Protein AF-0000000087671931 (afdb_homodimer)

Nearest PDB structures (foldseek):
  3kop-assembly1_F  TM=8.712E-01  e=1.415E-11  Arthrobacter sp. FB24
  3kop-assembly1_D  TM=8.082E-01  e=4.495E-11  Arthrobacter sp. FB24
  3kop-assembly1_B  TM=8.099E-01  e=6.738E-11  Arthrobacter sp. FB24
  3kop-assembly1_E  TM=7.851E-01  e=7.564E-11  Arthrobacter sp. FB24
  7jtk-assembly1_W  TM=5.539E-01  e=4.545E-04  Chlamydomonas reinhardtii

Structure (mmCIF, N/CA/C/O backbone):
data_AF-0000000087671931-model_v1
#
loop_
_entity.id
_entity.type
_entity.pdbx_description
1 polymer 'DUF3830 domain-containing protein'
#
loop_
_atom_site.group_PDB
_atom_site.id
_atom_site.type_symbol
_atom_site.label_atom_id
_atom_site.label_alt_id
_atom_site.label_comp_id
_atom_site.label_asym_id
_atom_site.label_entity_id
_atom_site.label_seq_id
_atom_site.pdbx_PDB_ins_code
_atom_site.Cartn_x
_atom_site.Cartn_y
_atom_site.Cartn_z
_atom_site.occupancy
_atom_site.B_iso_or_equiv
_atom_site.auth_seq_id
_atom_site.auth_comp_id
_atom_site.auth_asym_id
_atom_site.auth_atom_id
_atom_site.pdbx_PDB_model_num
ATOM 1 N N . MET A 1 1 ? 7.406 -39.188 0.047 1 68.19 1 MET A N 1
ATOM 2 C CA . MET A 1 1 ? 6.902 -38.656 -1.211 1 68.19 1 MET A CA 1
ATOM 3 C C . MET A 1 1 ? 7.234 -37.156 -1.337 1 68.19 1 MET A C 1
ATOM 5 O O . MET A 1 1 ? 7.086 -36.406 -0.376 1 68.19 1 MET A O 1
ATOM 9 N N . THR A 1 2 ? 7.926 -36.719 -2.371 1 90.31 2 THR A N 1
ATOM 10 C CA . THR A 1 2 ? 8.406 -35.344 -2.518 1 90.31 2 THR A CA 1
ATOM 11 C C . THR A 1 2 ? 7.238 -34.375 -2.746 1 90.31 2 THR A C 1
ATOM 13 O O . THR A 1 2 ? 6.211 -34.781 -3.309 1 90.31 2 THR A O 1
ATOM 16 N N . GLN A 1 3 ? 7.148 -33.344 -2.023 1 94.81 3 GLN A N 1
ATOM 17 C CA . GLN A 1 3 ? 6.109 -32.312 -2.145 1 94.81 3 GLN A CA 1
ATOM 18 C C . GLN A 1 3 ? 6.547 -31.203 -3.084 1 94.81 3 GLN A C 1
ATOM 20 O O . GLN A 1 3 ? 7.676 -30.719 -3 1 94.81 3 GLN A O 1
ATOM 25 N N . ARG A 1 4 ? 5.664 -30.891 -4.039 1 97.19 4 ARG A N 1
ATOM 26 C CA . ARG A 1 4 ? 5.938 -29.781 -4.941 1 97.19 4 ARG A CA 1
ATOM 27 C C . ARG A 1 4 ? 6.008 -28.469 -4.172 1 97.19 4 ARG A C 1
ATOM 29 O O . ARG A 1 4 ? 5.223 -28.234 -3.252 1 97.19 4 ARG A O 1
ATOM 36 N N . ALA A 1 5 ? 6.992 -27.641 -4.582 1 98.44 5 ALA A N 1
ATOM 37 C CA . ALA A 1 5 ? 7.203 -26.359 -3.906 1 98.44 5 ALA A CA 1
ATOM 38 C C . ALA A 1 5 ? 7.738 -25.312 -4.875 1 98.44 5 ALA A C 1
ATOM 40 O O . ALA A 1 5 ? 8 -25.609 -6.043 1 98.44 5 ALA A O 1
ATOM 41 N N . ILE A 1 6 ? 7.742 -24.078 -4.402 1 98.81 6 ILE A N 1
ATOM 42 C CA . ILE A 1 6 ? 8.281 -22.953 -5.148 1 98.81 6 ILE A CA 1
ATOM 43 C C . ILE A 1 6 ? 9.398 -22.281 -4.344 1 98.81 6 ILE A C 1
ATOM 45 O O . ILE A 1 6 ? 9.25 -22.078 -3.137 1 98.81 6 ILE A O 1
ATOM 49 N N . HIS A 1 7 ? 10.477 -22.094 -5.012 1 98.88 7 HIS A N 1
ATOM 50 C CA . HIS A 1 7 ? 11.484 -21.203 -4.469 1 98.88 7 HIS A CA 1
ATOM 51 C C . HIS A 1 7 ? 11.25 -19.766 -4.934 1 98.88 7 HIS A C 1
ATOM 53 O O . HIS A 1 7 ? 11.125 -19.5 -6.133 1 98.88 7 HIS A O 1
ATOM 59 N N . ILE A 1 8 ? 11.109 -18.859 -3.982 1 98.94 8 ILE A N 1
ATOM 60 C CA . ILE A 1 8 ? 10.844 -17.453 -4.246 1 98.94 8 ILE A CA 1
ATOM 61 C C . ILE A 1 8 ? 12.031 -16.609 -3.781 1 98.94 8 ILE A C 1
ATOM 63 O O . ILE A 1 8 ? 12.438 -16.688 -2.619 1 98.94 8 ILE A O 1
ATOM 67 N N . SER A 1 9 ? 12.555 -15.766 -4.742 1 98.94 9 SER A N 1
ATOM 68 C CA . SER A 1 9 ? 13.758 -15.039 -4.355 1 98.94 9 SER A CA 1
ATOM 69 C C . SER A 1 9 ? 13.797 -13.656 -4.984 1 98.94 9 SER A C 1
ATOM 71 O O . SER A 1 9 ? 13.219 -13.438 -6.051 1 98.94 9 SER A O 1
ATOM 73 N N . GLU A 1 10 ? 14.344 -12.75 -4.383 1 98.94 10 GLU A N 1
ATOM 74 C CA . GLU A 1 10 ? 14.688 -11.383 -4.766 1 98.94 10 GLU A CA 1
ATOM 75 C C . GLU A 1 10 ? 15.992 -10.938 -4.105 1 98.94 10 GLU A C 1
ATOM 77 O O . GLU A 1 10 ? 16.031 -10.719 -2.893 1 98.94 10 GLU A O 1
ATOM 82 N N . PRO A 1 11 ? 17.047 -10.797 -4.84 1 98.44 11 PRO A N 1
ATOM 83 C CA . PRO A 1 11 ? 18.391 -10.719 -4.25 1 98.44 11 PRO A CA 1
ATOM 84 C C . PRO A 1 11 ? 18.609 -9.438 -3.445 1 98.44 11 PRO A C 1
ATOM 86 O O . PRO A 1 11 ? 19.297 -9.461 -2.422 1 98.44 11 PRO A O 1
ATOM 89 N N . ARG A 1 12 ? 18.109 -8.312 -3.764 1 98.56 12 ARG A N 1
ATOM 90 C CA . ARG A 1 12 ? 18.391 -7.055 -3.088 1 98.56 12 ARG A CA 1
ATOM 91 C C . ARG A 1 12 ? 17.844 -7.055 -1.668 1 98.56 12 ARG A C 1
ATOM 93 O O . ARG A 1 12 ? 18.438 -6.465 -0.764 1 98.56 12 ARG A O 1
ATOM 100 N N . SER A 1 13 ? 16.719 -7.695 -1.439 1 98.88 13 SER A N 1
ATOM 101 C CA . SER A 1 13 ? 16.094 -7.73 -0.121 1 98.88 13 SER A CA 1
ATOM 102 C C . SER A 1 13 ? 16.609 -8.914 0.699 1 98.88 13 SER A C 1
ATOM 104 O O . SER A 1 13 ? 16.406 -8.961 1.915 1 98.88 13 SER A O 1
ATOM 106 N N . GLY A 1 14 ? 17.203 -9.906 0.043 1 98.88 14 GLY A N 1
ATOM 107 C CA . GLY A 1 14 ? 17.578 -11.148 0.704 1 98.88 14 GLY A CA 1
ATOM 108 C C . GLY A 1 14 ? 16.453 -12.18 0.71 1 98.88 14 GLY A C 1
ATOM 109 O O . GLY A 1 14 ? 16.578 -13.234 1.329 1 98.88 14 GLY A O 1
ATOM 110 N N . LEU A 1 15 ? 15.383 -11.93 0.03 1 98.94 15 LEU A N 1
ATOM 111 C CA . LEU A 1 15 ? 14.281 -12.883 -0.039 1 98.94 15 LEU A CA 1
ATOM 112 C C . LEU A 1 15 ? 14.727 -14.188 -0.682 1 98.94 15 LEU A C 1
ATOM 114 O O . LEU A 1 15 ? 15.25 -14.188 -1.799 1 98.94 15 LEU A O 1
ATOM 118 N N . SER A 1 16 ? 14.586 -15.211 0.016 1 98.94 16 SER A N 1
ATOM 119 C CA . SER A 1 16 ? 14.828 -16.578 -0.433 1 98.94 16 SER A CA 1
ATOM 120 C C . SER A 1 16 ? 14.094 -17.578 0.447 1 98.94 16 SER A C 1
ATOM 122 O O . SER A 1 16 ? 14.57 -17.938 1.528 1 98.94 16 SER A O 1
ATOM 124 N N . VAL A 1 17 ? 12.961 -18 -0.039 1 98.94 17 VAL A N 1
ATOM 125 C CA . VAL A 1 17 ? 12.141 -18.891 0.779 1 98.94 17 VAL A CA 1
ATOM 126 C C . VAL A 1 17 ? 11.539 -20 -0.094 1 98.94 17 VAL A C 1
ATOM 128 O O . VAL A 1 17 ? 11.516 -19.875 -1.322 1 98.94 17 VAL A O 1
ATOM 131 N N . ILE A 1 18 ? 11.078 -21.047 0.587 1 98.81 18 ILE A N 1
ATOM 132 C CA . ILE A 1 18 ? 10.359 -22.141 -0.055 1 98.81 18 ILE A CA 1
ATOM 133 C C . ILE A 1 18 ? 8.891 -22.125 0.383 1 98.81 18 ILE A C 1
ATOM 135 O O . ILE A 1 18 ? 8.594 -21.984 1.573 1 98.81 18 ILE A O 1
ATOM 139 N N . ALA A 1 19 ? 8.023 -22.141 -0.541 1 98.88 19 ALA A N 1
ATOM 140 C CA . ALA A 1 19 ? 6.598 -22.281 -0.283 1 98.88 19 ALA A CA 1
ATOM 141 C C . ALA A 1 19 ? 6.078 -23.609 -0.837 1 98.88 19 ALA A C 1
ATOM 143 O O . ALA A 1 19 ? 6.277 -23.922 -2.014 1 98.88 19 ALA A O 1
ATOM 144 N N . THR A 1 20 ? 5.379 -24.375 -0.013 1 98.75 20 THR A N 1
ATOM 145 C CA . THR A 1 20 ? 4.879 -25.672 -0.436 1 98.75 20 THR A CA 1
ATOM 146 C C . THR A 1 20 ? 3.475 -25.547 -1.022 1 98.75 20 THR A C 1
ATOM 148 O O . THR A 1 20 ? 2.629 -24.844 -0.477 1 98.75 20 THR A O 1
ATOM 151 N N . PHE A 1 21 ? 3.287 -26.266 -2.113 1 98.75 21 PHE A N 1
ATOM 152 C CA . PHE A 1 21 ? 1.986 -26.25 -2.771 1 98.75 21 PHE A CA 1
ATOM 153 C C . PHE A 1 21 ? 0.924 -26.891 -1.897 1 98.75 21 PHE A C 1
ATOM 155 O O . PHE A 1 21 ? 1.196 -27.891 -1.216 1 98.75 21 PHE A O 1
ATOM 162 N N . LEU A 1 22 ? -0.247 -26.344 -1.999 1 98.56 22 LEU A N 1
ATOM 163 C CA . LEU A 1 22 ? -1.417 -26.953 -1.381 1 98.56 22 LEU A CA 1
ATOM 164 C C . LEU A 1 22 ? -2.27 -27.672 -2.424 1 98.56 22 LEU A C 1
ATOM 166 O O . LEU A 1 22 ? -3.445 -27.344 -2.6 1 98.56 22 LEU A O 1
ATOM 170 N N . ASP A 1 23 ? -1.803 -28.734 -2.943 1 98.12 23 ASP A N 1
ATOM 171 C CA . ASP A 1 23 ? -2.383 -29.438 -4.082 1 98.12 23 ASP A CA 1
ATOM 172 C C . ASP A 1 23 ? -3.777 -29.969 -3.752 1 98.12 23 ASP A C 1
ATOM 174 O O . ASP A 1 23 ? -4.668 -29.969 -4.605 1 98.12 23 ASP A O 1
ATOM 178 N N . ALA A 1 24 ? -3.967 -30.375 -2.568 1 98.38 24 ALA A N 1
ATOM 179 C CA . ALA A 1 24 ? -5.242 -30.969 -2.184 1 98.38 24 ALA A CA 1
ATOM 180 C C . ALA A 1 24 ? -6.305 -29.906 -1.961 1 98.38 24 ALA A C 1
ATOM 182 O O . ALA A 1 24 ? -7.496 -30.156 -2.158 1 98.38 24 ALA A O 1
ATOM 183 N N . LYS A 1 25 ? -5.906 -28.75 -1.595 1 98.69 25 LYS A N 1
ATOM 184 C CA . LYS A 1 25 ? -6.855 -27.703 -1.229 1 98.69 25 LYS A CA 1
ATOM 185 C C . LYS A 1 25 ? -7.184 -26.812 -2.43 1 98.69 25 LYS A C 1
ATOM 187 O O . LYS A 1 25 ? -8.289 -26.281 -2.527 1 98.69 25 LYS A O 1
ATOM 192 N N . ALA A 1 26 ? -6.238 -26.641 -3.297 1 98.69 26 ALA A N 1
ATOM 193 C CA . ALA A 1 26 ? -6.406 -25.781 -4.457 1 98.69 26 ALA A CA 1
ATOM 194 C C . ALA A 1 26 ? -5.809 -26.406 -5.711 1 98.69 26 ALA A C 1
ATOM 196 O O . ALA A 1 26 ? -4.906 -25.844 -6.328 1 98.69 26 ALA A O 1
ATOM 197 N N . PRO A 1 27 ? -6.375 -27.5 -6.094 1 98.06 27 PRO A N 1
ATOM 198 C CA . PRO A 1 27 ? -5.734 -28.312 -7.129 1 98.06 27 PRO A CA 1
ATOM 199 C C . PRO A 1 27 ? -5.613 -27.578 -8.461 1 98.06 27 PRO A C 1
ATOM 201 O O . PRO A 1 27 ? -4.582 -27.672 -9.133 1 98.06 27 PRO A O 1
ATOM 204 N N . ASP A 1 28 ? -6.629 -26.828 -8.938 1 97.81 28 ASP A N 1
ATOM 205 C CA . ASP A 1 28 ? -6.57 -26.156 -10.234 1 97.81 28 ASP A CA 1
ATOM 206 C C . ASP A 1 28 ? -5.59 -24.984 -10.195 1 97.81 28 ASP A C 1
ATOM 208 O O . ASP A 1 28 ? -4.844 -24.766 -11.148 1 97.81 28 ASP A O 1
ATOM 212 N N . ASN A 1 29 ? -5.57 -24.234 -9.141 1 98.25 29 ASN A N 1
ATOM 213 C CA . ASN A 1 29 ? -4.633 -23.125 -8.992 1 98.25 29 ASN A CA 1
ATOM 214 C C . ASN A 1 29 ? -3.191 -23.625 -8.906 1 98.25 29 ASN A C 1
ATOM 216 O O . ASN A 1 29 ? -2.295 -23.031 -9.508 1 98.25 29 ASN A O 1
ATOM 220 N N . ALA A 1 30 ? -3.02 -24.688 -8.133 1 97.88 30 ALA A N 1
ATOM 221 C CA . ALA A 1 30 ? -1.685 -25.266 -8.023 1 97.88 30 ALA A CA 1
ATOM 222 C C . ALA A 1 30 ? -1.191 -25.781 -9.375 1 97.88 30 ALA A C 1
ATOM 224 O O . ALA A 1 30 ? -0.021 -25.609 -9.719 1 97.88 30 ALA A O 1
ATOM 225 N N . ALA A 1 31 ? -2.066 -26.422 -10.102 1 96.81 31 ALA A N 1
ATOM 226 C CA . ALA A 1 31 ? -1.709 -26.906 -11.438 1 96.81 31 ALA A CA 1
ATOM 227 C C . ALA A 1 31 ? -1.314 -25.75 -12.352 1 96.81 31 ALA A C 1
ATOM 229 O O . ALA A 1 31 ? -0.314 -25.828 -13.07 1 96.81 31 ALA A O 1
ATOM 230 N N . PHE A 1 32 ? -2.059 -24.672 -12.383 1 97.5 32 PHE A N 1
ATOM 231 C CA . PHE A 1 32 ? -1.761 -23.484 -13.172 1 97.5 32 PHE A CA 1
ATOM 232 C C . PHE A 1 32 ? -0.374 -22.938 -12.836 1 97.5 32 PHE A C 1
ATOM 234 O O . PHE A 1 32 ? 0.452 -22.75 -13.734 1 97.5 32 PHE A O 1
ATOM 241 N N . LEU A 1 33 ? -0.126 -22.734 -11.516 1 97.69 33 LEU A N 1
ATOM 242 C CA . LEU A 1 33 ? 1.134 -22.125 -11.102 1 97.69 33 LEU A CA 1
ATOM 243 C C . LEU A 1 33 ? 2.309 -23.047 -11.398 1 97.69 33 LEU A C 1
ATOM 245 O O . LEU A 1 33 ? 3.371 -22.594 -11.828 1 97.69 33 LEU A O 1
ATOM 249 N N . SER A 1 34 ? 2.072 -24.312 -11.188 1 96.5 34 SER A N 1
ATOM 250 C CA . SER A 1 34 ? 3.109 -25.297 -11.492 1 96.5 34 SER A CA 1
ATOM 251 C C . SER A 1 34 ? 3.451 -25.297 -12.977 1 96.5 34 SER A C 1
ATOM 253 O O . SER A 1 34 ? 4.625 -25.344 -13.352 1 96.5 34 SER A O 1
ATOM 255 N N . GLU A 1 35 ? 2.434 -25.266 -13.82 1 96.44 35 GLU A N 1
ATOM 256 C CA . GLU A 1 35 ? 2.656 -25.219 -15.266 1 96.44 35 GLU A CA 1
ATOM 257 C C . GLU A 1 35 ? 3.342 -23.922 -15.68 1 96.44 35 GLU A C 1
ATOM 259 O O . GLU A 1 35 ? 4.293 -23.938 -16.469 1 96.44 35 GLU A O 1
ATOM 264 N N . TYR A 1 36 ? 2.875 -22.781 -15.203 1 97.69 36 TYR A N 1
ATOM 265 C CA . TYR A 1 36 ? 3.48 -21.484 -15.484 1 97.69 36 TYR A CA 1
ATOM 266 C C . TYR A 1 36 ? 4.961 -21.484 -15.133 1 97.69 36 TYR A C 1
ATOM 268 O O . TYR A 1 36 ? 5.781 -20.922 -15.859 1 97.69 36 TYR A O 1
ATOM 276 N N . LEU A 1 37 ? 5.297 -22.156 -13.984 1 97.75 37 LEU A N 1
ATOM 277 C CA . LEU A 1 37 ? 6.66 -22.172 -13.469 1 97.75 37 LEU A CA 1
ATOM 278 C C . LEU A 1 37 ? 7.43 -23.375 -13.984 1 97.75 37 LEU A C 1
ATOM 280 O O . LEU A 1 37 ? 8.383 -23.828 -13.352 1 97.75 37 LEU A O 1
ATOM 284 N N . SER A 1 38 ? 6.984 -24 -15.07 1 95.5 38 SER A N 1
ATOM 285 C CA . SER A 1 38 ? 7.73 -25.109 -15.656 1 95.5 38 SER A CA 1
ATOM 286 C C . SER A 1 38 ? 9.172 -24.703 -15.969 1 95.5 38 SER A C 1
ATOM 288 O O . SER A 1 38 ? 10.07 -25.547 -15.984 1 95.5 38 SER A O 1
ATOM 290 N N . GLU A 1 39 ? 9.367 -23.422 -16.312 1 96.81 39 GLU A N 1
ATOM 291 C CA . GLU A 1 39 ? 10.672 -22.75 -16.328 1 96.81 39 GLU A CA 1
ATOM 292 C C . GLU A 1 39 ? 10.695 -21.578 -15.352 1 96.81 39 GLU A C 1
ATOM 294 O O . GLU A 1 39 ? 9.664 -20.953 -15.086 1 96.81 39 GLU A O 1
ATOM 299 N N . PRO A 1 40 ? 11.875 -21.328 -14.844 1 98.31 40 PRO A N 1
ATOM 300 C CA . PRO A 1 40 ? 11.953 -20.188 -13.938 1 98.31 40 PRO A CA 1
ATOM 301 C C . PRO A 1 40 ? 11.398 -18.906 -14.562 1 98.31 40 PRO A C 1
ATOM 303 O O . PRO A 1 40 ? 11.594 -18.656 -15.75 1 98.31 40 PRO A O 1
ATOM 306 N N . LYS A 1 41 ? 10.672 -18.109 -13.75 1 98.75 41 LYS A N 1
ATOM 307 C CA . LYS A 1 41 ? 10.078 -16.859 -14.211 1 98.75 41 LYS A CA 1
ATOM 308 C C . LYS A 1 41 ? 10.555 -15.68 -13.375 1 98.75 41 LYS A C 1
ATOM 310 O O . LYS A 1 41 ? 10.672 -15.789 -12.148 1 98.75 41 LYS A O 1
ATOM 315 N N . VAL A 1 42 ? 10.938 -14.633 -14.023 1 98.75 42 VAL A N 1
ATOM 316 C CA . VAL A 1 42 ? 11.133 -13.336 -13.383 1 98.75 42 VAL A CA 1
ATOM 317 C C . VAL A 1 42 ? 9.891 -12.477 -13.562 1 98.75 42 VAL A C 1
ATOM 319 O O . VAL A 1 42 ? 9.438 -12.242 -14.688 1 98.75 42 VAL A O 1
ATOM 322 N N . VAL A 1 43 ? 9.297 -12.117 -12.469 1 98.88 43 VAL A N 1
ATOM 323 C CA . VAL A 1 43 ? 8.031 -11.391 -12.445 1 98.88 43 VAL A CA 1
ATOM 324 C C . VAL A 1 43 ? 8.211 -10.07 -11.695 1 98.88 43 VAL A C 1
ATOM 326 O O . VAL A 1 43 ? 8.836 -10.031 -10.641 1 98.88 43 VAL A O 1
ATOM 329 N N . PRO A 1 44 ? 7.691 -8.93 -12.258 1 98.81 44 PRO A N 1
ATOM 330 C CA . PRO A 1 44 ? 7.738 -7.688 -11.484 1 98.81 44 PRO A CA 1
ATOM 331 C C . PRO A 1 44 ? 7.004 -7.789 -10.148 1 98.81 44 PRO A C 1
ATOM 333 O O . PRO A 1 44 ? 5.953 -8.43 -10.07 1 98.81 44 PRO A O 1
ATOM 336 N N . GLY A 1 45 ? 7.586 -7.242 -9.117 1 98.88 45 GLY A N 1
ATOM 337 C CA . GLY A 1 45 ? 7.008 -7.184 -7.785 1 98.88 45 GLY A CA 1
ATOM 338 C C . GLY A 1 45 ? 6.965 -5.777 -7.219 1 98.88 45 GLY A C 1
ATOM 339 O O . GLY A 1 45 ? 7.863 -4.969 -7.469 1 98.88 45 GLY A O 1
ATOM 340 N N . ILE A 1 46 ? 5.938 -5.504 -6.496 1 98.88 46 ILE A N 1
ATOM 341 C CA . ILE A 1 46 ? 5.816 -4.23 -5.793 1 98.88 46 ILE A CA 1
ATOM 342 C C . ILE A 1 46 ? 4.887 -4.391 -4.59 1 98.88 46 ILE A C 1
ATOM 344 O O . ILE A 1 46 ? 4.012 -5.258 -4.586 1 98.88 46 ILE A O 1
ATOM 348 N N . HIS A 1 47 ? 5.133 -3.652 -3.537 1 98.94 47 HIS A N 1
ATOM 349 C CA . HIS A 1 47 ? 4.211 -3.707 -2.408 1 98.94 47 HIS A CA 1
ATOM 350 C C . HIS A 1 47 ? 2.807 -3.285 -2.822 1 98.94 47 HIS A C 1
ATOM 352 O O . HIS A 1 47 ? 2.623 -2.23 -3.434 1 98.94 47 HIS A O 1
ATOM 358 N N . ALA A 1 48 ? 1.873 -4.074 -2.48 1 98.69 48 ALA A N 1
ATOM 359 C CA . ALA A 1 48 ? 0.491 -3.891 -2.918 1 98.69 48 ALA A CA 1
ATOM 360 C C . ALA A 1 48 ? -0.089 -2.592 -2.367 1 98.69 48 ALA A C 1
ATOM 362 O O . ALA A 1 48 ? 0.269 -2.16 -1.268 1 98.69 48 ALA A O 1
ATOM 363 N N . MET A 1 49 ? -1.049 -2.086 -3.084 1 98.19 49 MET A N 1
ATOM 364 C CA . MET A 1 49 ? -1.601 -0.771 -2.77 1 98.19 49 MET A CA 1
ATOM 365 C C . MET A 1 49 ? -2.758 -0.888 -1.784 1 98.19 49 MET A C 1
ATOM 367 O O . MET A 1 49 ? -2.947 -0.014 -0.937 1 98.19 49 MET A O 1
ATOM 371 N N . TRP A 1 50 ? -3.465 -2.043 -1.819 1 96.88 50 TRP A N 1
ATOM 372 C CA . TRP A 1 50 ? -4.77 -2.01 -1.165 1 96.88 50 TRP A CA 1
ATOM 373 C C . TRP A 1 50 ? -4.883 -3.117 -0.121 1 96.88 50 TRP A C 1
ATOM 375 O O . TRP A 1 50 ? -5.77 -3.08 0.736 1 96.88 50 TRP A O 1
ATOM 385 N N . THR A 1 51 ? -3.971 -4.016 -0.079 1 97.69 51 THR A N 1
ATOM 386 C CA . THR A 1 51 ? -4.328 -5.289 0.538 1 97.69 51 THR A CA 1
ATOM 387 C C . THR A 1 51 ? -3.559 -5.492 1.841 1 97.69 51 THR A C 1
ATOM 389 O O . THR A 1 51 ? -3.695 -6.531 2.492 1 97.69 51 THR A O 1
ATOM 392 N N . GLY A 1 52 ? -2.758 -4.574 2.244 1 98.06 52 GLY A N 1
ATOM 393 C CA . GLY A 1 52 ? -1.962 -4.73 3.451 1 98.06 52 GLY A CA 1
ATOM 394 C C . GLY A 1 52 ? -0.584 -5.309 3.186 1 98.06 52 GLY A C 1
ATOM 395 O O . GLY A 1 52 ? 0.116 -4.863 2.273 1 98.06 52 GLY A O 1
ATOM 396 N N . PRO A 1 53 ? -0.139 -6.215 4.047 1 98.69 53 PRO A N 1
ATOM 397 C CA . PRO A 1 53 ? 1.217 -6.75 3.908 1 98.69 53 PRO A CA 1
ATOM 398 C C . PRO A 1 53 ? 1.325 -7.793 2.799 1 98.69 53 PRO A C 1
ATOM 400 O O . PRO A 1 53 ? 1.396 -8.992 3.078 1 98.69 53 PRO A O 1
ATOM 403 N N . GLU A 1 54 ? 1.431 -7.281 1.561 1 98.94 54 GLU A N 1
ATOM 404 C CA . GLU A 1 54 ? 1.54 -8.094 0.352 1 98.94 54 GLU A CA 1
ATOM 405 C C . GLU A 1 54 ? 2.588 -7.527 -0.601 1 98.94 54 GLU A C 1
ATOM 407 O O . GLU A 1 54 ? 2.645 -6.316 -0.821 1 98.94 54 GLU A O 1
ATOM 412 N N . ILE A 1 55 ? 3.48 -8.367 -1.062 1 99 55 ILE A N 1
ATOM 413 C CA . ILE A 1 55 ? 4.152 -8.062 -2.322 1 99 55 ILE A CA 1
ATOM 414 C C . ILE A 1 55 ? 3.357 -8.656 -3.484 1 99 55 ILE A C 1
ATOM 416 O O . ILE A 1 55 ? 3.176 -9.875 -3.566 1 99 55 ILE A O 1
ATOM 420 N N . SER A 1 56 ? 2.846 -7.809 -4.32 1 98.94 56 SER A N 1
ATOM 421 C CA . SER A 1 56 ? 2.086 -8.227 -5.496 1 98.94 56 SER A CA 1
ATOM 422 C C . SER A 1 56 ? 3.004 -8.484 -6.684 1 98.94 56 SER A C 1
ATOM 424 O O . SER A 1 56 ? 3.871 -7.664 -6.996 1 98.94 56 SER A O 1
ATOM 426 N N . CYS A 1 57 ? 2.844 -9.617 -7.32 1 98.94 57 CYS A N 1
ATOM 427 C CA . CYS A 1 57 ? 3.592 -10 -8.508 1 98.94 57 CYS A CA 1
ATOM 428 C C . CYS A 1 57 ? 2.648 -10.359 -9.656 1 98.94 57 CYS A C 1
ATOM 430 O O . CYS A 1 57 ? 2.424 -11.531 -9.938 1 98.94 57 CYS A O 1
ATOM 432 N N . PRO A 1 58 ? 2.164 -9.344 -10.344 1 98.44 58 PRO A N 1
ATOM 433 C CA . PRO A 1 58 ? 1.312 -9.648 -11.492 1 98.44 58 PRO A CA 1
ATOM 434 C C . PRO A 1 58 ? 2.072 -10.344 -12.625 1 98.44 58 PRO A C 1
ATOM 436 O O . PRO A 1 58 ? 3.121 -9.859 -13.055 1 98.44 58 PRO A O 1
ATOM 439 N N . ILE A 1 59 ? 1.517 -11.469 -13.078 1 98.25 59 ILE A N 1
ATOM 440 C CA . ILE A 1 59 ? 2.121 -12.18 -14.195 1 98.25 59 ILE A CA 1
ATOM 441 C C . ILE A 1 59 ? 1.977 -11.359 -15.477 1 98.25 59 ILE A C 1
ATOM 443 O O . ILE A 1 59 ? 0.864 -11 -15.867 1 98.25 59 ILE A O 1
ATOM 447 N N . PRO A 1 60 ? 3.129 -11.055 -16.109 1 97.44 60 PRO A N 1
ATOM 448 C CA . PRO A 1 60 ? 3.02 -10.312 -17.375 1 97.44 60 PRO A CA 1
ATOM 449 C C . PRO A 1 60 ? 2.16 -11.023 -18.406 1 97.44 60 PRO A C 1
ATOM 451 O O . PRO A 1 60 ? 2.279 -12.242 -18.578 1 97.44 60 PRO A O 1
ATOM 454 N N . ALA A 1 61 ? 1.332 -10.242 -19.078 1 94.12 61 ALA A N 1
ATOM 455 C CA . ALA A 1 61 ? 0.446 -10.812 -20.078 1 94.12 61 ALA A CA 1
ATOM 456 C C . ALA A 1 61 ? 1.241 -11.57 -21.141 1 94.12 61 ALA A C 1
ATOM 458 O O . ALA A 1 61 ? 0.781 -12.586 -21.672 1 94.12 61 ALA A O 1
ATOM 459 N N . THR A 1 62 ? 2.443 -11.148 -21.438 1 95 62 THR A N 1
ATOM 460 C CA . THR A 1 62 ? 3.289 -11.742 -22.453 1 95 62 THR A CA 1
ATOM 461 C C . THR A 1 62 ? 3.727 -13.148 -22.047 1 95 62 THR A C 1
ATOM 463 O O . THR A 1 62 ? 4.043 -13.977 -22.906 1 95 62 THR A O 1
ATOM 466 N N . HIS A 1 63 ? 3.734 -13.391 -20.719 1 96.38 63 HIS A N 1
ATOM 467 C CA . HIS A 1 63 ? 4.098 -14.719 -20.25 1 96.38 63 HIS A CA 1
ATOM 468 C C . HIS A 1 63 ? 3.002 -15.734 -20.562 1 96.38 63 HIS A C 1
ATOM 470 O O . HIS A 1 63 ? 3.25 -16.938 -20.562 1 96.38 63 HIS A O 1
ATOM 476 N N . LEU A 1 64 ? 1.782 -15.227 -20.781 1 94.19 64 LEU A N 1
ATOM 477 C CA . LEU A 1 64 ? 0.624 -16.109 -20.891 1 94.19 64 LEU A CA 1
ATOM 478 C C . LEU A 1 64 ? 0.162 -16.234 -22.344 1 94.19 64 LEU A C 1
ATOM 480 O O . LEU A 1 64 ? -0.779 -16.969 -22.625 1 94.19 64 LEU A O 1
ATOM 484 N N . GLU A 1 65 ? 0.752 -15.531 -23.203 1 90.12 65 GLU A N 1
ATOM 485 C CA . GLU A 1 65 ? 0.361 -15.562 -24.609 1 90.12 65 GLU A CA 1
ATOM 486 C C . GLU A 1 65 ? 0.487 -16.969 -25.188 1 90.12 65 GLU A C 1
ATOM 488 O O . GLU A 1 65 ? 1.532 -17.609 -25.062 1 90.12 65 GLU A O 1
ATOM 493 N N . GLY A 1 66 ? -0.567 -17.438 -25.766 1 88.25 66 GLY A N 1
ATOM 494 C CA . GLY A 1 66 ? -0.549 -18.734 -26.438 1 88.25 66 GLY A CA 1
ATOM 495 C C . GLY A 1 66 ? -0.602 -19.906 -25.484 1 88.25 66 GLY A C 1
ATOM 496 O O . GLY A 1 66 ? -0.526 -21.062 -25.906 1 88.25 66 GLY A O 1
ATOM 497 N N . ALA A 1 67 ? -0.732 -19.5 -24.234 1 87.88 67 ALA A N 1
ATOM 498 C CA . ALA A 1 67 ? -0.769 -20.578 -23.234 1 87.88 67 ALA A CA 1
ATOM 499 C C . ALA A 1 67 ? -2.184 -21.125 -23.078 1 87.88 67 ALA A C 1
ATOM 501 O O . ALA A 1 67 ? -3.027 -20.5 -22.422 1 87.88 67 ALA A O 1
ATOM 502 N N . ASP A 1 68 ? -2.447 -22.312 -23.453 1 82.88 68 ASP A N 1
ATOM 503 C CA . ASP A 1 68 ? -3.77 -22.922 -23.406 1 82.88 68 ASP A CA 1
ATOM 504 C C . ASP A 1 68 ? -4.203 -23.172 -21.969 1 82.88 68 ASP A C 1
ATOM 506 O O . ASP A 1 68 ? -5.395 -23.281 -21.672 1 82.88 68 ASP A O 1
ATOM 510 N N . TRP A 1 69 ? -3.213 -23.234 -21.172 1 80.12 69 TRP A N 1
ATOM 511 C CA . TRP A 1 69 ? -3.518 -23.547 -19.781 1 80.12 69 TRP A CA 1
ATOM 512 C C . TRP A 1 69 ? -3.877 -22.281 -19 1 80.12 69 TRP A C 1
ATOM 514 O O . TRP A 1 69 ? -4.395 -22.359 -17.875 1 80.12 69 TRP A O 1
ATOM 524 N N . ALA A 1 70 ? -3.602 -21.109 -19.656 1 81.88 70 ALA A N 1
ATOM 525 C CA . ALA A 1 70 ? -3.869 -19.844 -18.984 1 81.88 70 ALA A CA 1
ATOM 526 C C . ALA A 1 70 ? -5.34 -19.453 -19.109 1 81.88 70 ALA A C 1
ATOM 528 O O . ALA A 1 70 ? -5.688 -18.531 -19.844 1 81.88 70 ALA A O 1
ATOM 529 N N . LYS A 1 71 ? -6.148 -20.172 -18.375 1 88.25 71 LYS A N 1
ATOM 530 C CA . LYS A 1 71 ? -7.594 -19.984 -18.375 1 88.25 71 LYS A CA 1
ATOM 531 C C . LYS A 1 71 ? -8.07 -19.406 -17.047 1 88.25 71 LYS A C 1
ATOM 533 O O . LYS A 1 71 ? -7.285 -19.266 -16.109 1 88.25 71 LYS A O 1
ATOM 538 N N . ALA A 1 72 ? -9.32 -19.078 -17.031 1 92.81 72 ALA A N 1
ATOM 539 C CA . ALA A 1 72 ? -9.945 -18.562 -15.82 1 92.81 72 ALA A CA 1
ATOM 540 C C . ALA A 1 72 ? -9.75 -19.531 -14.656 1 92.81 72 ALA A C 1
ATOM 542 O O . ALA A 1 72 ? -9.891 -20.75 -14.812 1 92.81 72 ALA A O 1
ATOM 543 N N . LEU A 1 73 ? -9.281 -18.984 -13.531 1 95.25 73 LEU A N 1
ATOM 544 C CA . LEU A 1 73 ? -9.039 -19.812 -12.344 1 95.25 73 LEU A CA 1
ATOM 545 C C . LEU A 1 73 ? -10.266 -19.828 -11.445 1 95.25 73 LEU A C 1
ATOM 547 O O . LEU A 1 73 ? -10.836 -18.781 -11.141 1 95.25 73 LEU A O 1
ATOM 551 N N . PRO A 1 74 ? -10.695 -21.031 -11.055 1 96 74 PRO A N 1
ATOM 552 C CA . PRO A 1 74 ? -11.758 -21.062 -10.047 1 96 74 PRO A CA 1
ATOM 553 C C . PRO A 1 74 ? -11.258 -20.656 -8.656 1 96 74 PRO A C 1
ATOM 555 O O . PRO A 1 74 ? -10.062 -20.75 -8.375 1 96 74 PRO A O 1
ATOM 558 N N . ALA A 1 75 ? -12.219 -20.234 -7.816 1 96.88 75 ALA A N 1
ATOM 559 C CA . ALA A 1 75 ? -11.898 -20.031 -6.406 1 96.88 75 ALA A CA 1
ATOM 560 C C . ALA A 1 75 ? -11.68 -21.359 -5.695 1 96.88 75 ALA A C 1
ATOM 562 O O . ALA A 1 75 ? -12.578 -22.219 -5.676 1 96.88 75 ALA A O 1
ATOM 563 N N . GLU A 1 76 ? -10.555 -21.641 -5.211 1 98.62 76 GLU A N 1
ATOM 564 C CA . GLU A 1 76 ? -10.172 -22.812 -4.418 1 98.62 76 GLU A CA 1
ATOM 565 C C . GLU A 1 76 ? -9.414 -22.391 -3.158 1 98.62 76 GLU A C 1
ATOM 567 O O . GLU A 1 76 ? -8.469 -21.594 -3.229 1 98.62 76 GLU A O 1
ATOM 572 N N . ASN A 1 77 ? -9.852 -22.969 -1.984 1 98.75 77 ASN A N 1
ATOM 573 C CA . ASN A 1 77 ? -9.195 -22.531 -0.756 1 98.75 77 ASN A CA 1
ATOM 574 C C . ASN A 1 77 ? -9.164 -21.016 -0.645 1 98.75 77 ASN A C 1
ATOM 576 O O . ASN A 1 77 ? -8.102 -20.422 -0.426 1 98.75 77 ASN A O 1
ATOM 580 N N . ALA A 1 78 ? -10.336 -20.469 -0.972 1 98.75 78 ALA A N 1
ATOM 581 C CA . ALA A 1 78 ? -10.461 -19.031 -1.188 1 98.75 78 ALA A CA 1
ATOM 582 C C . ALA A 1 78 ? -10.453 -18.281 0.137 1 98.75 78 ALA A C 1
ATOM 584 O O . ALA A 1 78 ? -10.906 -18.797 1.16 1 98.75 78 ALA A O 1
ATOM 585 N N . THR A 1 79 ? -9.938 -17.172 0.116 1 98.81 79 THR A N 1
ATOM 586 C CA . THR A 1 79 ? -9.945 -16.328 1.306 1 98.81 79 THR A CA 1
ATOM 587 C C . THR A 1 79 ? -10.008 -14.852 0.92 1 98.81 79 THR A C 1
ATOM 589 O O . THR A 1 79 ? -9.562 -14.469 -0.16 1 98.81 79 THR A O 1
ATOM 592 N N . LEU A 1 80 ? -10.594 -14.055 1.792 1 98.44 80 LEU A N 1
ATOM 593 C CA . LEU A 1 80 ? -10.531 -12.594 1.726 1 98.44 80 LEU A CA 1
ATOM 594 C C . LEU A 1 80 ? -9.5 -12.047 2.703 1 98.44 80 LEU A C 1
ATOM 596 O O . LEU A 1 80 ? -9.156 -10.867 2.654 1 98.44 80 LEU A O 1
ATOM 600 N N . THR A 1 81 ? -8.953 -12.898 3.586 1 98.31 81 THR A N 1
ATOM 601 C CA . THR A 1 81 ? -8.062 -12.492 4.664 1 98.31 81 THR A CA 1
ATOM 602 C C . THR A 1 81 ? -6.828 -13.391 4.715 1 98.31 81 THR A C 1
ATOM 604 O O . THR A 1 81 ? -6.637 -14.141 5.68 1 98.31 81 THR A O 1
ATOM 607 N N . PRO A 1 82 ? -5.988 -13.219 3.68 1 98.62 82 PRO A N 1
ATOM 608 C CA . PRO A 1 82 ? -4.781 -14.047 3.684 1 98.62 82 PRO A CA 1
ATOM 609 C C . PRO A 1 82 ? -3.975 -13.914 4.977 1 98.62 82 PRO A C 1
ATOM 611 O O . PRO A 1 82 ? -4.039 -12.875 5.641 1 98.62 82 PRO A O 1
ATOM 614 N N . GLN A 1 83 ? -3.326 -15.008 5.32 1 98.56 83 GLN A N 1
ATOM 615 C CA . GLN A 1 83 ? -2.51 -15.086 6.531 1 98.56 83 GLN A CA 1
ATOM 616 C C . GLN A 1 83 ? -1.023 -14.992 6.195 1 98.56 83 GLN A C 1
ATOM 618 O O . GLN A 1 83 ? -0.616 -15.281 5.066 1 98.56 83 GLN A O 1
ATOM 623 N N . PRO A 1 84 ? -0.208 -14.641 7.219 1 98.75 84 PRO A N 1
ATOM 624 C CA . PRO A 1 84 ? 1.235 -14.609 6.965 1 98.75 84 PRO A CA 1
ATOM 625 C C . PRO A 1 84 ? 1.774 -15.938 6.449 1 98.75 84 PRO A C 1
ATOM 627 O O . PRO A 1 84 ? 1.57 -16.984 7.078 1 98.75 84 PRO A O 1
ATOM 630 N N . GLY A 1 85 ? 2.404 -15.836 5.293 1 98.94 85 GLY A N 1
ATOM 631 C CA . GLY A 1 85 ? 2.951 -17.047 4.703 1 98.94 85 GLY A CA 1
ATOM 632 C C . GLY A 1 85 ? 2.146 -17.547 3.52 1 98.94 85 GLY A C 1
ATOM 633 O O . GLY A 1 85 ? 2.611 -18.406 2.764 1 98.94 85 GLY A O 1
ATOM 634 N N . ASP A 1 86 ? 0.974 -17.016 3.342 1 98.94 86 ASP A N 1
ATOM 635 C CA . ASP A 1 86 ? 0.134 -17.438 2.225 1 98.94 86 ASP A CA 1
ATOM 636 C C . ASP A 1 86 ? 0.692 -16.922 0.897 1 98.94 86 ASP A C 1
ATOM 638 O O . ASP A 1 86 ? 1.091 -15.766 0.789 1 98.94 86 ASP A O 1
ATOM 642 N N . ILE A 1 87 ? 0.841 -17.797 -0.074 1 99 87 ILE A N 1
ATOM 643 C CA . ILE A 1 87 ? 0.979 -17.453 -1.487 1 99 87 ILE A CA 1
ATOM 644 C C . ILE A 1 87 ? -0.375 -17.578 -2.182 1 99 87 ILE A C 1
ATOM 646 O O . ILE A 1 87 ? -0.963 -18.672 -2.219 1 99 87 ILE A O 1
ATOM 650 N N . VAL A 1 88 ? -0.872 -16.453 -2.678 1 98.94 88 VAL A N 1
ATOM 651 C CA . VAL A 1 88 ? -2.248 -16.391 -3.162 1 98.94 88 VAL A CA 1
ATOM 652 C C . VAL A 1 88 ? -2.254 -16.094 -4.66 1 98.94 88 VAL A C 1
ATOM 654 O O . VAL A 1 88 ? -1.535 -15.211 -5.133 1 98.94 88 VAL A O 1
ATOM 657 N N . LEU A 1 89 ? -2.992 -16.875 -5.406 1 98.69 89 LEU A N 1
ATOM 658 C CA . LEU A 1 89 ? -3.293 -16.547 -6.793 1 98.69 89 LEU A CA 1
ATOM 659 C C . LEU A 1 89 ? -4.629 -15.812 -6.902 1 98.69 89 LEU A C 1
ATOM 661 O O . LEU A 1 89 ? -5.652 -16.312 -6.422 1 98.69 89 LEU A O 1
ATOM 665 N N . SER A 1 90 ? -4.547 -14.656 -7.438 1 97.94 90 SER A N 1
ATOM 666 C CA . SER A 1 90 ? -5.75 -13.891 -7.746 1 97.94 90 SER A CA 1
ATOM 667 C C . SER A 1 90 ? -5.973 -13.797 -9.25 1 97.94 90 SER A C 1
ATOM 669 O O . SER A 1 90 ? -5.023 -13.594 -10.016 1 97.94 90 SER A O 1
ATOM 671 N N . TYR A 1 91 ? -7.203 -13.984 -9.578 1 97.06 91 TYR A N 1
ATOM 672 C CA . TYR A 1 91 ? -7.609 -13.906 -10.977 1 97.06 91 TYR A CA 1
ATOM 673 C C . TYR A 1 91 ? -8.68 -12.844 -11.18 1 97.06 91 TYR A C 1
ATOM 675 O O . TYR A 1 91 ? -9.68 -12.82 -10.453 1 97.06 91 TYR A O 1
ATOM 683 N N . VAL A 1 92 ? -8.445 -11.922 -12.102 1 96.38 92 VAL A N 1
ATOM 684 C CA . VAL A 1 92 ? -9.422 -10.914 -12.5 1 96.38 92 VAL A CA 1
ATOM 685 C C . VAL A 1 92 ? -9.695 -11.031 -14 1 96.38 92 VAL A C 1
ATOM 687 O O . VAL A 1 92 ? -8.789 -10.883 -14.82 1 96.38 92 VAL A O 1
ATOM 690 N N . PRO A 1 93 ? -10.969 -11.234 -14.359 1 95.56 93 PRO A N 1
ATOM 691 C CA . PRO A 1 93 ? -11.297 -11.367 -15.781 1 95.56 93 PRO A CA 1
ATOM 692 C C . PRO A 1 93 ? -10.961 -10.109 -16.578 1 95.56 93 PRO A C 1
ATOM 694 O O . PRO A 1 93 ? -10.914 -9.016 -16.016 1 95.56 93 PRO A O 1
ATOM 697 N N . ALA A 1 94 ? -10.82 -10.344 -17.891 1 95.06 94 ALA A N 1
ATOM 698 C CA . ALA A 1 94 ? -10.625 -9.234 -18.828 1 95.06 94 ALA A CA 1
ATOM 699 C C . ALA A 1 94 ? -11.711 -8.172 -18.656 1 95.06 94 ALA A C 1
ATOM 701 O O . ALA A 1 94 ? -12.883 -8.5 -18.453 1 95.06 94 ALA A O 1
ATOM 702 N N . ARG A 1 95 ? -11.305 -6.844 -18.609 1 96.44 95 ARG A N 1
ATOM 703 C CA . ARG A 1 95 ? -12.141 -5.652 -18.625 1 96.44 95 ARG A CA 1
ATOM 704 C C . ARG A 1 95 ? -12.734 -5.367 -17.25 1 96.44 95 ARG A C 1
ATOM 706 O O . ARG A 1 95 ? -13.297 -4.293 -17.016 1 96.44 95 ARG A O 1
ATOM 713 N N . MET A 1 96 ? -12.586 -6.297 -16.359 1 95.25 96 MET A N 1
ATOM 714 C CA . MET A 1 96 ? -13.211 -6.117 -15.047 1 95.25 96 MET A CA 1
ATOM 715 C C . MET A 1 96 ? -12.531 -4.988 -14.273 1 95.25 96 MET A C 1
ATOM 717 O O . MET A 1 96 ? -13.211 -4.16 -13.664 1 95.25 96 MET A O 1
ATOM 721 N N . TRP A 1 97 ? -11.266 -4.996 -14.25 1 93.38 97 TRP A N 1
ATOM 722 C CA . TRP A 1 97 ? -10.531 -3.998 -13.477 1 93.38 97 TRP A CA 1
ATOM 723 C C . TRP A 1 97 ? -10.039 -2.867 -14.367 1 93.38 97 TRP A C 1
ATOM 725 O O . TRP A 1 97 ? -9.055 -3.025 -15.094 1 93.38 97 TRP A O 1
ATOM 735 N N . GLY A 1 98 ? -10.617 -1.734 -14.266 1 91.19 98 GLY A N 1
ATOM 736 C CA . GLY A 1 98 ? -10.188 -0.527 -14.953 1 91.19 98 GLY A CA 1
ATOM 737 C C . GLY A 1 98 ? -10.344 -0.613 -16.469 1 91.19 98 GLY A C 1
ATOM 738 O O . GLY A 1 98 ? -9.656 0.094 -17.203 1 91.19 98 GLY A O 1
ATOM 739 N N . GLY A 1 99 ? -11 -1.564 -16.891 1 95 99 GLY A N 1
ATOM 740 C CA . GLY A 1 99 ? -11.156 -1.697 -18.328 1 95 99 GLY A CA 1
ATOM 741 C C . GLY A 1 99 ? -9.977 -2.363 -19 1 95 99 GLY A C 1
ATOM 742 O O . GLY A 1 99 ? -9.883 -2.387 -20.234 1 95 99 GLY A O 1
ATOM 743 N N . ASN A 1 100 ? -9.078 -2.877 -18.266 1 93.06 100 ASN A N 1
ATOM 744 C CA . ASN A 1 100 ? -7.934 -3.598 -18.797 1 93.06 100 ASN A CA 1
ATOM 745 C C . ASN A 1 100 ? -8.375 -4.754 -19.703 1 93.06 100 ASN A C 1
ATOM 747 O O . ASN A 1 100 ? -9.133 -5.625 -19.266 1 93.06 100 ASN A O 1
ATOM 751 N N . PRO A 1 101 ? -7.906 -4.742 -20.938 1 94.5 101 PRO A N 1
ATOM 752 C CA . PRO A 1 101 ? -8.398 -5.762 -21.859 1 94.5 101 PRO A CA 1
ATOM 753 C C . PRO A 1 101 ? -7.871 -7.16 -21.531 1 94.5 101 PRO A C 1
ATOM 755 O O . PRO A 1 101 ? -8.43 -8.156 -22 1 94.5 101 PRO A O 1
ATOM 758 N N . ASN A 1 102 ? -6.816 -7.273 -20.812 1 94.5 102 ASN A N 1
ATOM 759 C CA . ASN A 1 102 ? -6.227 -8.555 -20.453 1 94.5 102 ASN A CA 1
ATOM 760 C C . ASN A 1 102 ? -6.672 -9 -19.062 1 94.5 102 ASN A C 1
ATOM 762 O O . ASN A 1 102 ? -6.832 -8.164 -18.156 1 94.5 102 ASN A O 1
ATOM 766 N N . PRO A 1 103 ? -6.918 -10.344 -18.953 1 95.62 103 PRO A N 1
ATOM 767 C CA . PRO A 1 103 ? -7.098 -10.82 -17.578 1 95.62 103 PRO A CA 1
ATOM 768 C C . PRO A 1 103 ? -5.855 -10.617 -16.719 1 95.62 103 PRO A C 1
ATOM 770 O O . PRO A 1 103 ? -4.746 -10.508 -17.25 1 95.62 103 PRO A O 1
ATOM 773 N N . ILE A 1 104 ? -6.09 -10.523 -15.477 1 96.19 104 ILE A N 1
ATOM 774 C CA . ILE A 1 1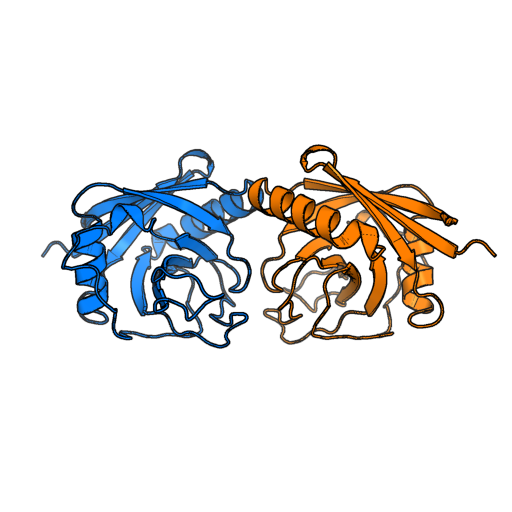04 ? -4.992 -10.352 -14.539 1 96.19 104 ILE A CA 1
ATOM 775 C C . ILE A 1 104 ? -4.824 -11.617 -13.703 1 96.19 104 ILE A C 1
ATOM 777 O O . ILE A 1 104 ? -5.797 -12.156 -13.172 1 96.19 104 ILE A O 1
ATOM 781 N N . PHE A 1 105 ? -3.648 -12.188 -13.695 1 97.56 105 PHE A N 1
ATOM 782 C CA . PHE A 1 105 ? -3.184 -13.195 -12.75 1 97.56 105 PHE A CA 1
ATOM 783 C C . PHE A 1 105 ? -2.109 -12.617 -11.836 1 97.56 105 PHE A C 1
ATOM 785 O O . PHE A 1 105 ? -1.064 -12.156 -12.305 1 97.56 105 PHE A O 1
ATOM 792 N N . ASP A 1 106 ? -2.414 -12.641 -10.586 1 98.19 106 ASP A N 1
ATOM 793 C CA . ASP A 1 106 ? -1.456 -12.078 -9.641 1 98.19 106 ASP A CA 1
ATOM 794 C C . ASP A 1 106 ? -0.99 -13.133 -8.641 1 98.19 106 ASP A C 1
ATOM 796 O O . ASP A 1 106 ? -1.801 -13.898 -8.109 1 98.19 106 ASP A O 1
ATOM 800 N N . ILE A 1 107 ? 0.344 -13.195 -8.469 1 98.94 107 ILE A N 1
ATOM 801 C CA . ILE A 1 107 ? 0.913 -13.961 -7.367 1 98.94 107 ILE A CA 1
ATOM 802 C C . ILE A 1 107 ? 1.176 -13.039 -6.18 1 98.94 107 ILE A C 1
ATOM 804 O O . ILE A 1 107 ? 2.129 -12.258 -6.191 1 98.94 107 ILE A O 1
ATOM 808 N N . GLY A 1 108 ? 0.355 -13.203 -5.172 1 98.94 108 GLY A N 1
ATOM 809 C CA . GLY A 1 108 ? 0.506 -12.391 -3.98 1 98.94 108 GLY A CA 1
ATOM 810 C C . GLY A 1 108 ? 1.312 -13.062 -2.889 1 98.94 108 GLY A C 1
ATOM 811 O O . GLY A 1 108 ? 1 -14.188 -2.484 1 98.94 108 GLY A O 1
ATOM 812 N N . LEU A 1 109 ? 2.348 -12.398 -2.41 1 99 109 LEU A N 1
ATOM 813 C CA . LEU A 1 109 ? 3.15 -12.828 -1.271 1 99 109 LEU A CA 1
ATOM 814 C C . LEU A 1 109 ? 2.699 -12.133 0.008 1 99 109 LEU A C 1
ATOM 816 O O . LEU A 1 109 ? 3.09 -10.992 0.27 1 99 109 LEU A O 1
ATOM 820 N N . PHE A 1 110 ? 1.904 -12.859 0.806 1 98.94 110 PHE A N 1
ATOM 821 C CA . PHE A 1 110 ? 1.372 -12.242 2.016 1 98.94 110 PHE A CA 1
ATOM 822 C C . PHE A 1 110 ? 2.275 -12.523 3.211 1 98.94 110 PHE A C 1
ATOM 824 O O . PHE A 1 110 ? 2.51 -13.688 3.557 1 98.94 110 PHE A O 1
ATOM 831 N N . TYR A 1 111 ? 2.703 -11.422 3.885 1 98.94 111 TYR A N 1
ATOM 832 C CA . TYR A 1 111 ? 3.828 -11.602 4.793 1 98.94 111 TYR A CA 1
ATOM 833 C C . TYR A 1 111 ? 3.494 -11.086 6.188 1 98.94 111 TYR A C 1
ATOM 835 O O . TYR A 1 111 ? 4.32 -11.156 7.102 1 98.94 111 TYR A O 1
ATOM 843 N N . GLY A 1 112 ? 2.291 -10.633 6.367 1 98.06 112 GLY A N 1
ATOM 844 C CA . GLY A 1 112 ? 1.932 -10.086 7.668 1 98.06 112 GLY A CA 1
ATOM 845 C C . GLY A 1 112 ? 0.446 -10.18 7.961 1 98.06 112 GLY A C 1
ATOM 846 O O . GLY A 1 112 ? -0.339 -10.578 7.098 1 98.06 112 GLY A O 1
ATOM 847 N N . GLN A 1 113 ? 0.112 -9.836 9.242 1 96.5 113 GLN A N 1
ATOM 848 C CA . GLN A 1 113 ? -1.274 -9.891 9.695 1 96.5 113 GLN A CA 1
ATOM 849 C C . GLN A 1 113 ? -2.076 -8.711 9.156 1 96.5 113 GLN A C 1
ATOM 851 O O . GLN A 1 113 ? -1.506 -7.672 8.812 1 96.5 113 GLN A O 1
ATOM 856 N N . GLY A 1 114 ? -3.365 -8.953 9.031 1 95.88 114 GLY A N 1
ATOM 857 C CA . GLY A 1 114 ? -4.266 -7.848 8.742 1 95.88 114 GLY A CA 1
ATOM 858 C C . GLY A 1 114 ? -4.531 -7.664 7.258 1 95.88 114 GLY A C 1
ATOM 859 O O . GLY A 1 114 ? -5.262 -6.754 6.863 1 95.88 114 GLY A O 1
ATOM 860 N N . ALA A 1 115 ? -3.975 -8.477 6.43 1 97.5 115 ALA A N 1
ATOM 861 C CA . ALA A 1 115 ? -4.207 -8.391 4.988 1 97.5 115 ALA A CA 1
ATOM 862 C C . ALA A 1 115 ? -5.676 -8.633 4.656 1 97.5 115 ALA A C 1
ATOM 864 O O . ALA A 1 115 ? -6.328 -9.477 5.281 1 97.5 115 ALA A O 1
ATOM 865 N N . ARG A 1 116 ? -6.195 -7.914 3.713 1 97.62 116 ARG A N 1
ATOM 866 C CA . ARG A 1 116 ? -7.551 -8.078 3.195 1 97.62 116 ARG A CA 1
ATOM 867 C C . ARG A 1 116 ? -7.602 -7.801 1.696 1 97.62 116 ARG A C 1
ATOM 869 O O . ARG A 1 116 ? -6.941 -6.883 1.207 1 97.62 116 ARG A O 1
ATOM 876 N N . LEU A 1 117 ? -8.336 -8.602 1.024 1 97.75 117 LEU A N 1
ATOM 877 C CA . LEU A 1 117 ? -8.469 -8.461 -0.422 1 97.75 117 LEU A CA 1
ATOM 878 C C . LEU A 1 117 ? -9.664 -7.586 -0.776 1 97.75 117 LEU A C 1
ATOM 880 O O . LEU A 1 117 ? -10.625 -8.055 -1.391 1 97.75 117 LEU A O 1
ATOM 884 N N . LEU A 1 118 ? -9.547 -6.316 -0.403 1 96.69 118 LEU A N 1
ATOM 885 C CA . LEU A 1 118 ? -10.523 -5.277 -0.696 1 96.69 118 LEU A CA 1
ATOM 886 C C . LEU A 1 118 ? -9.945 -4.242 -1.658 1 96.69 118 LEU A C 1
ATOM 888 O O . LEU A 1 118 ? -9.086 -3.451 -1.278 1 96.69 118 LEU A O 1
ATOM 892 N N . PHE A 1 119 ? -10.414 -4.238 -2.945 1 94.94 119 PHE A N 1
ATOM 893 C CA . PHE A 1 119 ? -9.93 -3.412 -4.043 1 94.94 119 PHE A CA 1
ATOM 894 C C . PHE A 1 119 ? -10.945 -2.338 -4.402 1 94.94 119 PHE A C 1
ATOM 896 O O . PHE A 1 119 ? -12.062 -2.334 -3.877 1 94.94 119 PHE A O 1
ATOM 903 N N . PRO A 1 120 ? -10.5 -1.387 -5.199 1 92.62 120 PRO A N 1
ATOM 904 C CA . PRO A 1 120 ? -11.5 -0.418 -5.668 1 92.62 120 PRO A CA 1
ATOM 905 C C . PRO A 1 120 ? -12.711 -1.082 -6.316 1 92.62 120 PRO A C 1
ATOM 907 O O . PRO A 1 120 ? -13.82 -0.549 -6.254 1 92.62 120 PRO A O 1
ATOM 910 N N . ILE A 1 121 ? -12.523 -2.254 -6.797 1 92.94 121 ILE A N 1
ATOM 911 C CA . ILE A 1 121 ? -13.617 -2.967 -7.445 1 92.94 121 ILE A CA 1
ATOM 912 C C . ILE A 1 121 ? -14.398 -3.768 -6.406 1 92.94 121 ILE A C 1
ATOM 914 O O . ILE A 1 121 ? -15.32 -4.508 -6.75 1 92.94 121 ILE A O 1
ATOM 918 N N . GLY A 1 122 ? -14 -3.666 -5.18 1 94.75 122 GLY A N 1
ATOM 919 C CA . GLY A 1 122 ? -14.648 -4.41 -4.117 1 94.75 122 GLY A CA 1
ATOM 920 C C . GLY A 1 122 ? -13.828 -5.578 -3.609 1 94.75 122 GLY A C 1
ATOM 921 O O . GLY A 1 122 ? -12.602 -5.586 -3.75 1 94.75 122 GLY A O 1
ATOM 922 N N . TRP A 1 123 ? -14.531 -6.441 -2.906 1 96.62 123 TRP A N 1
ATOM 923 C CA . TRP A 1 123 ? -13.898 -7.641 -2.371 1 96.62 123 TRP A CA 1
ATOM 924 C C . TRP A 1 123 ? -13.617 -8.648 -3.479 1 96.62 123 TRP A C 1
ATOM 926 O O . TRP A 1 123 ? -14.492 -8.945 -4.293 1 96.62 123 TRP A O 1
ATOM 936 N N . LEU A 1 124 ? -12.398 -9.156 -3.594 1 96.44 124 LEU A N 1
ATOM 937 C CA . LEU A 1 124 ? -12 -10.211 -4.52 1 96.44 124 LEU A CA 1
ATOM 938 C C . LEU A 1 124 ? -11.258 -11.328 -3.789 1 96.44 124 LEU A C 1
ATOM 940 O O . LEU A 1 124 ? -10.102 -11.148 -3.391 1 96.44 124 LEU A O 1
ATOM 944 N N . ALA A 1 125 ? -11.914 -12.43 -3.643 1 97.94 125 ALA A N 1
ATOM 945 C CA . ALA A 1 125 ? -11.242 -13.555 -2.986 1 97.94 125 ALA A CA 1
ATOM 946 C C . ALA A 1 125 ? -10.109 -14.094 -3.85 1 97.94 125 ALA A C 1
ATOM 948 O O . ALA A 1 125 ? -10.242 -14.195 -5.07 1 97.94 125 ALA A O 1
ATOM 949 N N . GLY A 1 126 ? -8.992 -14.398 -3.27 1 98.44 126 GLY A N 1
ATOM 950 C CA . GLY A 1 126 ? -7.906 -15.141 -3.896 1 98.44 126 GLY A CA 1
ATOM 951 C C . GLY A 1 126 ? -7.797 -16.562 -3.396 1 98.44 126 GLY A C 1
ATOM 952 O O . GLY A 1 126 ? -8.422 -16.938 -2.398 1 98.44 126 GLY A O 1
ATOM 953 N N . SER A 1 127 ? -7.062 -17.375 -4.102 1 98.88 127 SER A N 1
ATOM 954 C CA . SER A 1 127 ? -6.867 -18.766 -3.736 1 98.88 127 SER A CA 1
ATOM 955 C C . SER A 1 127 ? -5.504 -18.984 -3.086 1 98.88 127 SER A C 1
ATOM 957 O O . SER A 1 127 ? -4.469 -18.734 -3.701 1 98.88 127 SER A O 1
ATOM 959 N N . VAL A 1 128 ? -5.488 -19.453 -1.819 1 98.94 128 VAL A N 1
ATOM 960 C CA . VAL A 1 128 ? -4.223 -19.844 -1.206 1 98.94 128 VAL A CA 1
ATOM 961 C C . VAL A 1 128 ? -3.697 -21.109 -1.865 1 98.94 128 VAL A C 1
ATOM 963 O O . VAL A 1 128 ? -4.258 -22.188 -1.675 1 98.94 128 VAL A O 1
ATOM 966 N N . VAL A 1 129 ? -2.576 -20.969 -2.586 1 98.88 129 VAL A N 1
ATOM 967 C CA . VAL A 1 129 ? -2.119 -22.062 -3.449 1 98.88 129 VAL A CA 1
ATOM 968 C C . VAL A 1 129 ? -0.859 -22.688 -2.861 1 98.88 129 VAL A C 1
ATOM 970 O O . VAL A 1 129 ? -0.529 -23.844 -3.174 1 98.88 129 VAL A O 1
ATOM 973 N N . ALA A 1 130 ? -0.155 -21.953 -2.078 1 98.94 130 ALA A N 1
ATOM 974 C CA . ALA A 1 130 ? 1.062 -22.391 -1.4 1 98.94 130 ALA A CA 1
ATOM 975 C C . ALA A 1 130 ? 1.268 -21.641 -0.095 1 98.94 130 ALA A C 1
ATOM 977 O O . ALA A 1 130 ? 0.577 -20.641 0.168 1 98.94 130 ALA A O 1
ATOM 978 N N . GLN A 1 131 ? 2.191 -22.156 0.756 1 98.94 131 GLN A N 1
ATOM 979 C CA . GLN A 1 131 ? 2.531 -21.484 2.008 1 98.94 131 GLN A CA 1
ATOM 980 C C . GLN A 1 131 ? 4.031 -21.562 2.281 1 98.94 131 GLN A C 1
ATOM 982 O O . GLN A 1 131 ? 4.652 -22.609 2.086 1 98.94 131 GLN A O 1
ATOM 987 N N . VAL A 1 132 ? 4.531 -20.469 2.607 1 98.94 132 VAL A N 1
ATOM 988 C CA . VAL A 1 132 ? 5.914 -20.438 3.07 1 98.94 132 VAL A CA 1
ATOM 989 C C . VAL A 1 132 ? 6.062 -21.312 4.312 1 98.94 132 VAL A C 1
ATOM 991 O O . VAL A 1 132 ? 5.215 -21.281 5.203 1 98.94 132 VAL A O 1
ATOM 994 N N . ARG A 1 133 ? 7.137 -22.031 4.383 1 98.12 133 ARG A N 1
ATOM 995 C CA . ARG A 1 133 ? 7.391 -22.891 5.531 1 98.12 133 ARG A CA 1
ATOM 996 C C . ARG A 1 133 ? 7.438 -22.094 6.824 1 98.12 133 ARG A C 1
ATOM 998 O O . ARG A 1 133 ? 7.984 -20.984 6.855 1 98.12 133 ARG A O 1
ATOM 1005 N N . PRO A 1 134 ? 6.859 -22.672 7.898 1 97.62 134 PRO A N 1
ATOM 1006 C CA . PRO A 1 134 ? 6.754 -21.938 9.156 1 97.62 134 PRO A CA 1
ATOM 1007 C C . PRO A 1 134 ? 8.094 -21.375 9.625 1 97.62 134 PRO A C 1
ATOM 1009 O O . PRO A 1 134 ? 8.164 -20.219 10.078 1 97.62 134 PRO A O 1
ATOM 1012 N N . GLU A 1 135 ? 9.156 -22.094 9.406 1 97.75 135 GLU A N 1
ATOM 1013 C CA . GLU A 1 135 ? 10.469 -21.703 9.922 1 97.75 135 GLU A CA 1
ATOM 1014 C C . GLU A 1 135 ? 11.055 -20.547 9.125 1 97.75 135 GLU A C 1
ATOM 1016 O O . GLU A 1 135 ? 12.016 -19.906 9.562 1 97.75 135 GLU A O 1
ATOM 1021 N N . ASP A 1 136 ? 10.445 -20.25 7.98 1 98.5 136 ASP A N 1
ATOM 1022 C CA . ASP A 1 136 ? 10.984 -19.219 7.105 1 98.5 136 ASP A CA 1
ATOM 1023 C C . ASP A 1 136 ? 10.133 -17.953 7.164 1 98.5 136 ASP A C 1
ATOM 1025 O O . ASP A 1 136 ? 10.469 -16.938 6.543 1 98.5 136 ASP A O 1
ATOM 1029 N N . ARG A 1 137 ? 9.07 -18.016 7.926 1 98.69 137 ARG A N 1
ATOM 1030 C CA . ARG A 1 137 ? 8.07 -16.953 7.824 1 98.69 137 ARG A CA 1
ATOM 1031 C C . ARG A 1 137 ? 8.586 -15.648 8.406 1 98.69 137 ARG A C 1
ATOM 1033 O O . ARG A 1 137 ? 8.234 -14.562 7.93 1 98.69 137 ARG A O 1
ATOM 1040 N N . GLU A 1 138 ? 9.43 -15.734 9.43 1 98.69 138 GLU A N 1
ATOM 1041 C CA . GLU A 1 138 ? 10.016 -14.508 9.961 1 98.69 138 GLU A CA 1
ATOM 1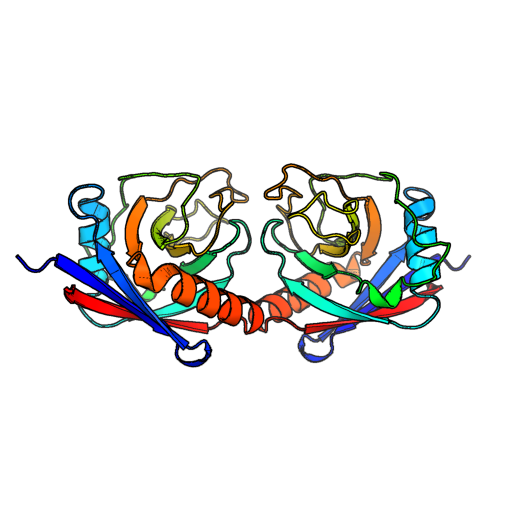042 C C . GLU A 1 138 ? 10.945 -13.852 8.938 1 98.69 138 GLU A C 1
ATOM 1044 O O . GLU A 1 138 ? 10.883 -12.641 8.719 1 98.69 138 GLU A O 1
ATOM 1049 N N . HIS A 1 139 ? 11.828 -14.688 8.328 1 98.88 139 HIS A N 1
ATOM 1050 C CA . HIS A 1 139 ? 12.719 -14.203 7.277 1 98.88 139 HIS A CA 1
ATOM 1051 C C . HIS A 1 139 ? 11.922 -13.656 6.094 1 98.88 139 HIS A C 1
ATOM 1053 O O . HIS A 1 139 ? 12.266 -12.602 5.543 1 98.88 139 HIS A O 1
ATOM 1059 N N . PHE A 1 140 ? 10.852 -14.352 5.754 1 98.94 140 PHE A N 1
ATOM 1060 C CA . PHE A 1 140 ? 9.945 -13.945 4.688 1 98.94 140 PHE A CA 1
ATOM 1061 C C . PHE A 1 140 ? 9.383 -12.555 4.957 1 98.94 140 PHE A C 1
ATOM 1063 O O . PHE A 1 140 ? 9.453 -11.672 4.098 1 98.94 140 PHE A O 1
ATOM 1070 N N . ALA A 1 141 ? 8.906 -12.352 6.141 1 98.94 141 ALA A N 1
ATOM 1071 C CA . ALA A 1 141 ? 8.328 -11.07 6.531 1 98.94 141 ALA A CA 1
ATOM 1072 C C . ALA A 1 141 ? 9.375 -9.961 6.504 1 98.94 141 ALA A C 1
ATOM 1074 O O . ALA A 1 141 ? 9.117 -8.875 5.977 1 98.94 141 ALA A O 1
ATOM 1075 N N . ALA A 1 142 ? 10.539 -10.242 6.996 1 98.94 142 ALA A N 1
ATOM 1076 C CA . ALA A 1 142 ? 11.602 -9.242 7.051 1 98.94 142 ALA A CA 1
ATOM 1077 C C . ALA A 1 142 ? 12.031 -8.82 5.645 1 98.94 142 ALA A C 1
ATOM 1079 O O . ALA A 1 142 ? 12.18 -7.633 5.367 1 98.94 142 ALA A O 1
ATOM 1080 N N . SER A 1 143 ? 12.18 -9.797 4.781 1 98.94 143 SER A N 1
ATOM 1081 C CA . SER A 1 143 ? 12.633 -9.508 3.422 1 98.94 143 SER A CA 1
ATOM 1082 C C . SER A 1 143 ? 11.562 -8.75 2.639 1 98.94 143 SER A C 1
ATOM 1084 O O . SER A 1 143 ? 11.883 -7.852 1.86 1 98.94 143 SER A O 1
ATOM 1086 N N . CYS A 1 144 ? 10.312 -9.07 2.844 1 98.94 144 CYS A N 1
ATOM 1087 C CA . CYS A 1 144 ? 9.234 -8.336 2.186 1 98.94 144 CYS A CA 1
ATOM 1088 C C . CYS A 1 144 ? 9.164 -6.898 2.693 1 98.94 144 CYS A C 1
ATOM 1090 O O . CYS A 1 144 ? 8.852 -5.98 1.932 1 98.94 144 CYS A O 1
ATOM 1092 N N . GLY A 1 145 ? 9.461 -6.773 4.004 1 98.81 145 GLY A N 1
ATOM 1093 C CA . GLY A 1 145 ? 9.57 -5.422 4.531 1 98.81 145 GLY A CA 1
ATOM 1094 C C . GLY A 1 145 ? 10.641 -4.598 3.84 1 98.81 145 GLY A C 1
ATOM 1095 O O . GLY A 1 145 ? 10.453 -3.406 3.588 1 98.81 145 GLY A O 1
ATOM 1096 N N . ILE A 1 146 ? 11.727 -5.23 3.547 1 98.94 146 ILE A N 1
ATOM 1097 C CA . ILE A 1 146 ? 12.812 -4.559 2.838 1 98.94 146 ILE A CA 1
ATOM 1098 C C . ILE A 1 146 ? 12.367 -4.215 1.419 1 98.94 146 ILE A C 1
ATOM 1100 O O . ILE A 1 146 ? 12.648 -3.119 0.923 1 98.94 146 ILE A O 1
ATOM 1104 N N . ILE A 1 147 ? 11.656 -5.078 0.766 1 98.94 147 ILE A N 1
ATOM 1105 C CA . ILE A 1 147 ? 11.141 -4.812 -0.573 1 98.94 147 ILE A CA 1
ATOM 1106 C C . ILE A 1 147 ? 10.227 -3.59 -0.542 1 98.94 147 ILE A C 1
ATOM 1108 O O . ILE A 1 147 ? 10.312 -2.719 -1.409 1 98.94 147 ILE A O 1
ATOM 1112 N N . ARG A 1 148 ? 9.391 -3.547 0.479 1 98.88 148 ARG A N 1
ATOM 1113 C CA . ARG A 1 148 ? 8.492 -2.408 0.626 1 98.88 148 ARG A CA 1
ATOM 1114 C C . ARG A 1 148 ? 9.273 -1.097 0.678 1 98.88 148 ARG A C 1
ATOM 1116 O O . ARG A 1 148 ? 8.891 -0.119 0.03 1 98.88 148 ARG A O 1
ATOM 1123 N N . ARG A 1 149 ? 10.336 -1.071 1.351 1 98.88 149 ARG A N 1
ATOM 1124 C CA . ARG A 1 149 ? 11.125 0.145 1.524 1 98.88 149 ARG A CA 1
ATOM 1125 C C . ARG A 1 149 ? 11.969 0.434 0.286 1 98.88 149 ARG A C 1
ATOM 1127 O O . ARG A 1 149 ? 12.211 1.596 -0.048 1 98.88 149 ARG A O 1
ATOM 1134 N N . ASN A 1 150 ? 12.32 -0.643 -0.429 1 98.81 150 ASN A N 1
ATOM 1135 C CA . ASN A 1 150 ? 13.18 -0.503 -1.605 1 98.81 150 ASN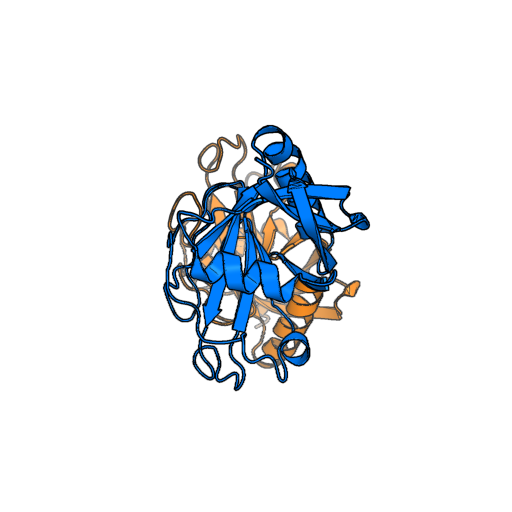 A CA 1
ATOM 1136 C C . ASN A 1 150 ? 12.375 -0.07 -2.83 1 98.81 150 ASN A C 1
ATOM 1138 O O . ASN A 1 150 ? 12.914 0.564 -3.738 1 98.81 150 ASN A O 1
ATOM 1142 N N . GLY A 1 151 ? 11.148 -0.44 -2.854 1 98.81 151 GLY A N 1
ATOM 1143 C CA . GLY A 1 151 ? 10.336 -0.141 -4.02 1 98.81 151 GLY A CA 1
ATOM 1144 C C . GLY A 1 151 ? 10.195 -1.316 -4.969 1 98.81 151 GLY A C 1
ATOM 1145 O O . GLY A 1 151 ? 10.438 -2.463 -4.586 1 98.81 151 GLY A O 1
ATOM 1146 N N . ALA A 1 152 ? 9.719 -1.02 -6.152 1 98.88 152 ALA A N 1
ATOM 1147 C CA . ALA A 1 152 ? 9.461 -2.047 -7.156 1 98.88 152 ALA A CA 1
ATOM 1148 C C . ALA A 1 152 ? 10.695 -2.914 -7.391 1 98.88 152 ALA A C 1
ATOM 1150 O O . ALA A 1 152 ? 11.82 -2.436 -7.277 1 98.88 152 ALA A O 1
ATOM 1151 N N . CYS A 1 153 ? 10.445 -4.172 -7.711 1 98.88 153 CYS A N 1
ATOM 1152 C CA . CYS A 1 153 ? 11.539 -5.125 -7.898 1 98.88 153 CYS A CA 1
ATOM 1153 C C . CYS A 1 153 ? 11.141 -6.219 -8.883 1 98.88 153 CYS A C 1
ATOM 1155 O O . CYS A 1 153 ? 10.094 -6.129 -9.531 1 98.88 153 CYS A O 1
ATOM 1157 N N . ASP A 1 154 ? 12.125 -7.125 -9.086 1 98.88 154 ASP A N 1
ATOM 1158 C CA . ASP A 1 154 ? 11.883 -8.359 -9.82 1 98.88 154 ASP A CA 1
ATOM 1159 C C . ASP A 1 154 ? 11.984 -9.578 -8.906 1 98.88 154 ASP A C 1
ATOM 1161 O O . ASP A 1 154 ? 12.984 -9.75 -8.203 1 98.88 154 ASP A O 1
ATOM 1165 N N . VAL A 1 155 ? 10.961 -10.367 -8.891 1 98.94 155 VAL A N 1
ATOM 1166 C CA . VAL A 1 155 ? 10.938 -11.57 -8.07 1 98.94 155 VAL A CA 1
ATOM 1167 C C . VAL A 1 155 ? 11.102 -12.805 -8.961 1 98.94 155 VAL A C 1
ATOM 1169 O O . VAL A 1 155 ? 10.469 -12.898 -10.016 1 98.94 155 VAL A O 1
ATOM 1172 N N . THR A 1 156 ? 11.938 -13.695 -8.516 1 98.94 156 THR A N 1
ATOM 1173 C CA . THR A 1 156 ? 12.141 -14.938 -9.25 1 98.94 156 THR A CA 1
ATOM 1174 C C . THR A 1 156 ? 11.391 -16.094 -8.586 1 98.94 156 THR A C 1
ATOM 1176 O O . THR A 1 156 ? 11.484 -16.281 -7.371 1 98.94 156 THR A O 1
ATOM 1179 N N . PHE A 1 157 ? 10.664 -16.797 -9.438 1 98.94 157 PHE A N 1
ATOM 1180 C CA . PHE A 1 157 ? 9.945 -18 -9.016 1 98.94 157 PHE A CA 1
ATOM 1181 C C . PHE A 1 157 ? 10.5 -19.234 -9.711 1 98.94 157 PHE A C 1
ATOM 1183 O O . PHE A 1 157 ? 10.641 -19.25 -10.93 1 98.94 157 PHE A O 1
ATOM 1190 N N . ARG A 1 158 ? 10.852 -20.25 -8.859 1 98.69 158 ARG A N 1
ATOM 1191 C CA . ARG A 1 158 ? 11.352 -21.516 -9.383 1 98.69 158 ARG A CA 1
ATOM 1192 C C . ARG A 1 158 ? 10.633 -22.703 -8.734 1 98.69 158 ARG A C 1
ATOM 1194 O O . ARG A 1 158 ? 10.492 -22.75 -7.512 1 98.69 158 ARG A O 1
ATOM 1201 N N . ARG A 1 159 ? 10.172 -23.594 -9.609 1 97.94 159 ARG A N 1
ATOM 1202 C CA . ARG A 1 159 ? 9.648 -24.828 -9.039 1 97.94 159 ARG A CA 1
ATOM 1203 C C . ARG A 1 159 ? 10.758 -25.641 -8.383 1 97.94 159 ARG A C 1
ATOM 1205 O O . ARG A 1 159 ? 11.891 -25.672 -8.883 1 97.94 159 ARG A O 1
ATOM 1212 N N . THR A 1 160 ? 10.398 -26.25 -7.316 1 97.12 160 THR A N 1
ATOM 1213 C CA . THR A 1 160 ? 11.305 -27.156 -6.609 1 97.12 160 THR A CA 1
ATOM 1214 C C . THR A 1 160 ? 10.531 -28.266 -5.898 1 97.12 160 THR A C 1
ATOM 1216 O O . THR A 1 160 ? 9.344 -28.469 -6.176 1 97.12 160 THR A O 1
ATOM 1219 N N . GLU A 1 161 ? 11.281 -29.141 -5.211 1 95.19 161 GLU A N 1
ATOM 1220 C CA . GLU A 1 161 ? 10.688 -30.203 -4.406 1 95.19 161 GLU A CA 1
ATOM 1221 C C . GLU A 1 161 ? 11.312 -30.25 -3.016 1 95.19 161 GLU A C 1
ATOM 1223 O O . GLU A 1 161 ? 12.484 -29.906 -2.84 1 95.19 161 GLU A O 1
ATOM 1228 N N . VAL A 1 162 ? 10.398 -30.609 -2.117 1 93.06 162 VAL A N 1
ATOM 1229 C CA . VAL A 1 162 ? 10.906 -30.781 -0.761 1 93.06 162 VAL A CA 1
ATOM 1230 C C . VAL A 1 162 ? 10.383 -32.094 -0.173 1 93.06 162 VAL A C 1
ATOM 1232 O O . VAL A 1 162 ? 9.328 -32.594 -0.577 1 93.06 162 VAL A O 1
ATOM 1235 N N . MET B 1 1 ? -6.379 38.75 -0.257 1 68.81 1 MET B N 1
ATOM 1236 C CA . MET B 1 1 ? -5.914 38.219 1.014 1 68.81 1 MET B CA 1
ATOM 1237 C C . MET B 1 1 ? -5.129 36.906 0.795 1 68.81 1 MET B C 1
ATOM 1239 O O . MET B 1 1 ? -5.539 36.062 0.012 1 68.81 1 MET B O 1
ATOM 1243 N N . THR B 1 2 ? -3.904 36.812 1.242 1 90.38 2 THR B N 1
ATOM 1244 C CA . THR B 1 2 ? -3.029 35.656 0.976 1 90.38 2 THR B CA 1
ATOM 1245 C C . THR B 1 2 ? -3.518 34.438 1.714 1 90.38 2 THR B C 1
ATOM 1247 O O . THR B 1 2 ? -4.125 34.531 2.783 1 90.38 2 THR B O 1
ATOM 1250 N N . GLN B 1 3 ? -3.637 33.344 1.062 1 94.81 3 GLN B N 1
ATOM 1251 C CA . GLN B 1 3 ? -4.062 32.062 1.64 1 94.81 3 GLN B CA 1
ATOM 1252 C C . GLN B 1 3 ? -2.859 31.234 2.082 1 94.81 3 GLN B C 1
ATOM 1254 O O . GLN B 1 3 ? -1.87 31.125 1.354 1 94.81 3 GLN B O 1
ATOM 1259 N N . ARG B 1 4 ? -2.943 30.75 3.32 1 97.19 4 ARG B N 1
ATOM 1260 C CA . ARG B 1 4 ? -1.893 29.859 3.82 1 97.19 4 ARG B CA 1
ATOM 1261 C C . ARG B 1 4 ? -1.839 28.562 3.02 1 97.19 4 ARG B C 1
ATOM 1263 O O . ARG B 1 4 ? -2.877 28.016 2.654 1 97.19 4 ARG B O 1
ATOM 1270 N N . ALA B 1 5 ? -0.586 28.125 2.748 1 98.44 5 ALA B N 1
ATOM 1271 C CA . ALA B 1 5 ? -0.391 26.922 1.949 1 98.44 5 ALA B CA 1
ATOM 1272 C C . ALA B 1 5 ? 0.882 26.188 2.365 1 98.44 5 ALA B C 1
ATOM 1274 O O . ALA B 1 5 ? 1.628 26.672 3.223 1 98.44 5 ALA B O 1
ATOM 1275 N N . ILE B 1 6 ? 1.011 25 1.84 1 98.81 6 ILE B N 1
ATOM 1276 C CA . ILE B 1 6 ? 2.193 24.172 2.057 1 98.81 6 ILE B CA 1
ATOM 1277 C C . ILE B 1 6 ? 2.826 23.812 0.713 1 98.81 6 ILE B C 1
ATOM 1279 O O . ILE B 1 6 ? 2.125 23.453 -0.236 1 98.81 6 ILE B O 1
ATOM 1283 N N . HIS B 1 7 ? 4.094 24.031 0.674 1 98.88 7 HIS B N 1
ATOM 1284 C CA . HIS B 1 7 ? 4.867 23.438 -0.416 1 98.88 7 HIS B CA 1
ATOM 1285 C C . HIS B 1 7 ? 5.387 22.062 -0.041 1 98.88 7 HIS B C 1
ATOM 1287 O O . HIS B 1 7 ? 6.027 21.891 1 1 98.88 7 HIS B O 1
ATOM 1293 N N . ILE B 1 8 ? 5.039 21.062 -0.858 1 98.94 8 ILE B N 1
ATOM 1294 C CA . ILE B 1 8 ? 5.418 19.672 -0.631 1 98.94 8 ILE B CA 1
ATOM 1295 C C . ILE B 1 8 ? 6.352 19.203 -1.746 1 98.94 8 ILE B C 1
ATOM 1297 O O . ILE B 1 8 ? 6.016 19.297 -2.928 1 98.94 8 ILE B O 1
ATOM 1301 N N . SER B 1 9 ? 7.547 18.672 -1.306 1 98.94 9 SER B N 1
ATOM 1302 C CA . SER B 1 9 ? 8.5 18.312 -2.355 1 98.94 9 SER B CA 1
ATOM 1303 C C . SER B 1 9 ? 9.305 17.078 -1.983 1 98.94 9 SER B C 1
ATOM 1305 O O . SER B 1 9 ? 9.5 16.797 -0.801 1 98.94 9 SER B O 1
ATOM 1307 N N . GLU B 1 10 ? 9.688 16.328 -2.879 1 98.94 10 GLU B N 1
ATOM 1308 C CA . GLU B 1 10 ? 10.594 15.188 -2.881 1 98.94 10 GLU B CA 1
ATOM 1309 C C . GLU B 1 10 ? 11.383 15.117 -4.184 1 98.94 10 GLU B C 1
ATOM 1311 O O . GLU B 1 10 ? 10.828 14.812 -5.238 1 98.94 10 GLU B O 1
ATOM 1316 N N . PRO B 1 11 ? 12.664 15.383 -4.156 1 98.44 11 PRO B N 1
ATOM 1317 C CA . PRO B 1 11 ? 13.406 15.68 -5.383 1 98.44 11 PRO B CA 1
ATOM 1318 C C . PRO B 1 11 ? 13.539 14.461 -6.297 1 98.44 11 PRO B C 1
ATOM 1320 O O . PRO B 1 11 ? 13.508 14.602 -7.523 1 98.44 11 PR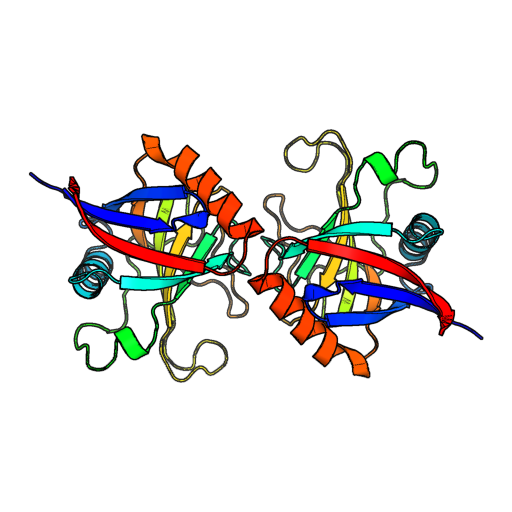O B O 1
ATOM 1323 N N . ARG B 1 12 ? 13.656 13.273 -5.879 1 98.56 12 ARG B N 1
ATOM 1324 C CA . ARG B 1 12 ? 13.906 12.109 -6.723 1 98.56 12 ARG B CA 1
ATOM 1325 C C . ARG B 1 12 ? 12.703 11.805 -7.605 1 98.56 12 ARG B C 1
ATOM 1327 O O . ARG B 1 12 ? 12.859 11.359 -8.742 1 98.56 12 ARG B O 1
ATOM 1334 N N . SER B 1 13 ? 11.508 12.023 -7.129 1 98.88 13 SER B N 1
ATOM 1335 C CA . SER B 1 13 ? 10.289 11.734 -7.883 1 98.88 13 SER B CA 1
ATOM 1336 C C . SER B 1 13 ? 9.867 12.938 -8.727 1 98.88 13 SER B C 1
ATOM 1338 O O . SER B 1 13 ? 9.031 12.805 -9.625 1 98.88 13 SER B O 1
ATOM 1340 N N . GLY B 1 14 ? 10.383 14.125 -8.398 1 98.88 14 GLY B N 1
ATOM 1341 C CA . GLY B 1 14 ? 9.93 15.352 -9.031 1 98.88 14 GLY B CA 1
ATOM 1342 C C . GLY B 1 14 ? 8.734 15.977 -8.328 1 98.88 14 GLY B C 1
ATOM 1343 O O . GLY B 1 14 ? 8.164 16.953 -8.812 1 98.88 14 GLY B O 1
ATOM 1344 N N . LEU B 1 15 ? 8.352 15.469 -7.199 1 98.94 15 LEU B N 1
ATOM 1345 C CA . LEU B 1 15 ? 7.23 16.031 -6.445 1 98.94 15 LEU B CA 1
ATOM 1346 C C . LEU B 1 15 ? 7.516 17.469 -6.027 1 98.94 15 LEU B C 1
ATOM 1348 O O . LEU B 1 15 ? 8.531 17.734 -5.383 1 98.94 15 LEU B O 1
ATOM 1352 N N . SER B 1 16 ? 6.707 18.328 -6.438 1 98.94 16 SER B N 1
ATOM 1353 C CA . SER B 1 16 ? 6.703 19.734 -6.059 1 98.94 16 SER B CA 1
ATOM 1354 C C . SER B 1 16 ? 5.34 20.375 -6.297 1 98.94 16 SER B C 1
ATOM 1356 O O . SER B 1 16 ? 5.016 20.75 -7.422 1 98.94 16 SER B O 1
ATOM 1358 N N . VAL B 1 17 ? 4.582 20.453 -5.234 1 98.94 17 VAL B N 1
ATOM 1359 C CA . VAL B 1 17 ? 3.221 20.953 -5.383 1 98.94 17 VAL B CA 1
ATOM 1360 C C . VAL B 1 17 ? 2.887 21.891 -4.223 1 98.94 17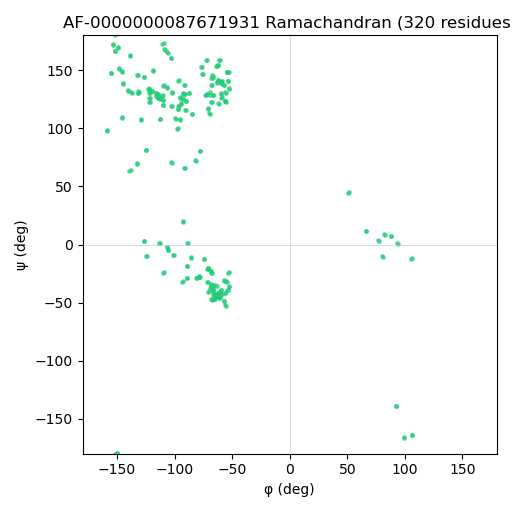 VAL B C 1
ATOM 1362 O O . VAL B 1 17 ? 3.576 21.891 -3.201 1 98.94 17 VAL B O 1
ATOM 1365 N N . ILE B 1 18 ? 1.821 22.688 -4.441 1 98.81 18 ILE B N 1
ATOM 1366 C CA . ILE B 1 18 ? 1.267 23.547 -3.404 1 98.81 18 ILE B CA 1
ATOM 1367 C C . ILE B 1 18 ? -0.102 23.016 -2.975 1 98.81 18 ILE B C 1
ATOM 1369 O O . ILE B 1 18 ? -0.941 22.688 -3.816 1 98.81 18 ILE B O 1
ATOM 1373 N N . ALA B 1 19 ? -0.273 22.859 -1.726 1 98.88 19 ALA B N 1
ATOM 1374 C CA . ALA B 1 19 ? -1.574 22.531 -1.146 1 98.88 19 ALA B CA 1
ATOM 1375 C C . ALA B 1 19 ? -2.09 23.672 -0.275 1 98.88 19 ALA B C 1
ATOM 1377 O O . ALA B 1 19 ? -1.388 24.141 0.625 1 98.88 19 ALA B O 1
ATOM 1378 N N . THR B 1 20 ? -3.334 24.094 -0.495 1 98.75 20 THR B N 1
ATOM 1379 C CA . THR B 1 20 ? -3.9 25.203 0.258 1 98.75 20 THR B CA 1
ATOM 1380 C C . THR B 1 20 ? -4.633 24.703 1.499 1 98.75 20 THR B C 1
ATOM 1382 O O . THR B 1 20 ? -5.371 23.719 1.434 1 98.75 20 THR B O 1
ATOM 1385 N N . PHE B 1 21 ? -4.41 25.422 2.576 1 98.75 21 PHE B N 1
ATOM 1386 C CA . PHE B 1 21 ? -5.055 25.047 3.83 1 98.75 21 PHE B CA 1
ATOM 1387 C C . PHE B 1 21 ? -6.562 25.25 3.742 1 98.75 21 PHE B C 1
ATOM 1389 O O . PHE B 1 21 ? -7.031 26.219 3.119 1 98.75 21 PHE B O 1
ATOM 1396 N N . LEU B 1 22 ? -7.242 24.375 4.422 1 98.56 22 LEU B N 1
ATOM 1397 C CA . LEU B 1 22 ? -8.68 24.531 4.602 1 98.56 22 LEU B CA 1
ATOM 1398 C C . LEU B 1 22 ? -9 25.047 6.004 1 98.56 22 LEU B C 1
ATOM 1400 O O . LEU B 1 22 ? -9.719 24.375 6.758 1 98.56 22 LEU B O 1
ATOM 1404 N N . ASP B 1 23 ? -8.703 26.25 6.289 1 98.12 23 ASP B N 1
ATOM 1405 C CA . ASP B 1 23 ? -8.75 26.828 7.625 1 98.12 23 ASP B CA 1
ATOM 1406 C C . ASP B 1 23 ? -10.18 26.859 8.156 1 98.12 23 ASP B C 1
ATOM 1408 O O . ASP B 1 23 ? -10.398 26.672 9.359 1 98.12 23 ASP B O 1
ATOM 1412 N N . ALA B 1 24 ? -11.109 27.062 7.316 1 98.38 24 ALA B N 1
ATOM 1413 C CA . ALA B 1 24 ? -12.5 27.188 7.754 1 98.38 24 ALA B CA 1
ATOM 1414 C C . ALA B 1 24 ? -13.109 25.828 8.039 1 98.38 24 ALA B C 1
ATOM 1416 O O . ALA B 1 24 ? -14.016 25.703 8.867 1 98.38 24 ALA B O 1
ATOM 1417 N N . LYS B 1 25 ? -12.625 24.828 7.398 1 98.69 25 LYS B N 1
ATOM 1418 C CA . LYS B 1 25 ? -13.234 23.5 7.504 1 98.69 25 LYS B CA 1
ATOM 1419 C C . LYS B 1 25 ? -12.562 22.672 8.602 1 98.69 25 LYS B C 1
ATOM 1421 O O . LYS B 1 25 ? -13.203 21.828 9.227 1 98.69 25 LYS B O 1
ATOM 1426 N N . ALA B 1 26 ? -11.305 22.906 8.797 1 98.69 26 ALA B N 1
ATOM 1427 C CA . ALA B 1 26 ? -10.531 22.141 9.766 1 98.69 26 ALA B CA 1
ATOM 1428 C C . ALA B 1 26 ? -9.578 23.031 10.547 1 98.69 26 ALA B C 1
ATOM 1430 O O . ALA B 1 26 ? -8.359 22.844 10.516 1 98.69 26 ALA B O 1
ATOM 1431 N N . PRO B 1 27 ? -10.141 23.922 11.281 1 98.06 27 PRO B N 1
ATOM 1432 C CA . PRO B 1 27 ? -9.328 24.984 11.883 1 98.06 27 PRO B CA 1
ATOM 1433 C C . PRO B 1 27 ? -8.281 24.453 12.852 1 98.06 27 PRO B C 1
ATOM 1435 O O . PRO B 1 27 ? -7.141 24.938 12.859 1 98.06 27 PRO B O 1
ATOM 1438 N N . ASP B 1 28 ? -8.57 23.484 13.719 1 97.81 28 ASP B N 1
ATOM 1439 C CA . ASP B 1 28 ? -7.609 22.984 14.703 1 97.81 28 ASP B CA 1
ATOM 1440 C C . ASP B 1 28 ? -6.5 22.188 14.023 1 97.81 28 ASP B C 1
ATOM 1442 O O . ASP B 1 28 ? -5.328 22.312 14.391 1 97.81 28 ASP B O 1
ATOM 1446 N N . ASN B 1 29 ? -6.824 21.406 13.055 1 98.19 29 ASN B N 1
ATOM 1447 C CA . ASN B 1 29 ? -5.832 20.641 12.312 1 98.19 29 ASN B CA 1
ATOM 1448 C C . ASN B 1 29 ? -4.91 21.547 11.5 1 98.19 29 ASN B C 1
ATOM 1450 O O . ASN B 1 29 ? -3.699 21.328 11.461 1 98.19 29 ASN B O 1
ATOM 1454 N N . ALA B 1 30 ? -5.527 22.531 10.867 1 97.88 30 ALA B N 1
ATOM 1455 C CA . ALA B 1 30 ? -4.734 23.484 10.109 1 97.88 30 ALA B CA 1
ATOM 1456 C C . ALA B 1 30 ? -3.775 24.25 11.016 1 97.88 30 ALA B C 1
ATOM 1458 O O . ALA B 1 30 ? -2.623 24.5 10.648 1 97.88 30 ALA B O 1
ATOM 1459 N N . ALA B 1 31 ? -4.25 24.641 12.164 1 96.75 31 ALA B N 1
ATOM 1460 C CA . ALA B 1 31 ? -3.4 25.344 13.133 1 96.75 31 ALA B CA 1
ATOM 1461 C C . ALA B 1 31 ? -2.23 24.453 13.562 1 96.75 31 ALA B C 1
ATOM 1463 O O . ALA B 1 31 ? -1.089 24.922 13.625 1 96.75 31 ALA B O 1
ATOM 1464 N N . PHE B 1 32 ? -2.455 23.219 13.883 1 97.44 32 PHE B N 1
ATOM 1465 C CA . PHE B 1 32 ? -1.419 22.266 14.258 1 97.44 32 PHE B CA 1
ATOM 1466 C C . PHE B 1 32 ? -0.353 22.172 13.172 1 97.44 32 PHE B C 1
ATOM 1468 O O . PHE B 1 32 ? 0.838 22.328 13.453 1 97.44 32 PHE B O 1
ATOM 1475 N N . LEU B 1 33 ? -0.804 21.922 11.914 1 97.69 33 LEU B N 1
ATOM 1476 C CA . LEU B 1 33 ? 0.139 21.703 10.828 1 97.69 33 LEU B CA 1
ATOM 1477 C C . LEU B 1 33 ? 0.924 22.969 10.523 1 97.69 33 LEU B C 1
ATOM 1479 O O . LEU B 1 33 ? 2.127 22.922 10.258 1 97.69 33 LEU B O 1
ATOM 1483 N N . SER B 1 34 ? 0.228 24.078 10.609 1 96.44 34 SER B N 1
ATOM 1484 C CA . SER B 1 34 ? 0.892 25.359 10.391 1 96.44 34 SER B CA 1
ATOM 1485 C C . SER B 1 34 ? 1.966 25.609 11.445 1 96.44 34 SER B C 1
ATOM 1487 O O . SER B 1 34 ? 3.064 26.062 11.125 1 96.44 34 SER B O 1
ATOM 1489 N N . GLU B 1 35 ? 1.651 25.328 12.703 1 96.38 35 GLU B N 1
ATOM 1490 C CA . GLU B 1 35 ? 2.623 25.5 13.781 1 96.38 35 GLU B CA 1
ATOM 1491 C C . GLU B 1 35 ? 3.791 24.531 13.625 1 96.38 35 GLU B C 1
ATOM 1493 O O . GLU B 1 35 ? 4.953 24.922 13.758 1 96.38 35 GLU B O 1
ATOM 1498 N N . TYR B 1 36 ? 3.525 23.266 13.367 1 97.69 36 TYR B N 1
ATOM 1499 C CA . TYR B 1 36 ? 4.559 22.266 13.148 1 97.69 36 TYR B CA 1
ATOM 1500 C C . TYR B 1 36 ? 5.516 22.703 12.047 1 97.69 36 TYR B C 1
ATOM 1502 O O . TYR B 1 36 ? 6.727 22.484 12.156 1 97.69 36 TYR B O 1
ATOM 1510 N N . LEU B 1 37 ? 4.941 23.328 10.984 1 97.69 37 LEU B N 1
ATOM 1511 C CA . LEU B 1 37 ? 5.719 23.719 9.812 1 97.69 37 LEU B CA 1
ATOM 1512 C C . LEU B 1 37 ? 6.219 25.156 9.938 1 97.69 37 LEU B C 1
ATOM 1514 O O . LEU B 1 37 ? 6.473 25.812 8.93 1 97.69 37 LEU B O 1
ATOM 1518 N N . SER B 1 38 ? 6.277 25.703 11.141 1 95.44 38 SER B N 1
ATOM 1519 C CA . SER B 1 38 ? 6.832 27.031 11.336 1 95.44 38 SER B CA 1
ATOM 1520 C C . SER B 1 38 ? 8.25 27.125 10.773 1 95.44 38 SER B C 1
ATOM 1522 O O . SER B 1 38 ? 8.695 28.203 10.383 1 95.44 38 SER B O 1
ATOM 1524 N N . GLU B 1 39 ? 8.977 26.016 10.82 1 96.81 39 GLU B N 1
ATOM 1525 C CA . GLU B 1 39 ? 10.203 25.781 10.07 1 96.81 39 GLU B CA 1
ATOM 1526 C C . GLU B 1 39 ? 10.062 24.594 9.125 1 96.81 39 GLU B C 1
ATOM 1528 O O . GLU B 1 39 ? 9.312 23.656 9.406 1 96.81 39 GLU B O 1
ATOM 1533 N N . PRO B 1 40 ? 10.773 24.672 8.039 1 98.25 40 PRO B N 1
ATOM 1534 C CA . PRO B 1 40 ? 10.703 23.531 7.129 1 98.25 40 PRO B CA 1
ATOM 1535 C C . PRO B 1 40 ? 11.016 22.203 7.824 1 98.25 40 PRO B C 1
ATOM 1537 O O . PRO B 1 40 ? 11.898 22.156 8.688 1 98.25 40 PRO B O 1
ATOM 1540 N N . LYS B 1 41 ? 10.266 21.156 7.453 1 98.75 41 LYS B N 1
ATOM 1541 C CA . LYS B 1 41 ? 10.445 19.828 8.039 1 98.75 41 LYS B CA 1
ATOM 1542 C C . LYS B 1 41 ? 10.734 18.781 6.961 1 98.75 41 LYS B C 1
ATOM 1544 O O . LYS B 1 41 ? 10.125 18.812 5.887 1 98.75 41 LYS B O 1
ATOM 1549 N N . VAL B 1 42 ? 11.711 17.969 7.207 1 98.75 42 VAL B N 1
ATOM 1550 C CA . VAL B 1 42 ? 11.914 16.734 6.441 1 98.75 42 VAL B CA 1
ATOM 1551 C C . VAL B 1 42 ? 11.312 15.555 7.188 1 98.75 42 VAL B C 1
ATOM 1553 O O . VAL B 1 42 ? 11.648 15.305 8.344 1 98.75 42 VAL B O 1
ATOM 1556 N N . VAL B 1 43 ? 10.359 14.922 6.551 1 98.88 43 VAL B N 1
ATOM 1557 C CA . VAL B 1 43 ? 9.602 13.836 7.152 1 98.88 43 VAL B CA 1
ATOM 1558 C C . VAL B 1 43 ? 9.742 12.57 6.305 1 98.88 43 VAL B C 1
ATOM 1560 O O . VAL B 1 43 ? 9.672 12.633 5.074 1 98.88 43 VAL B O 1
ATOM 1563 N N . PRO B 1 44 ? 9.992 11.391 6.938 1 98.81 44 PRO B N 1
ATOM 1564 C CA . PRO B 1 44 ? 10 10.156 6.148 1 98.81 44 PRO B CA 1
ATOM 1565 C C . PRO B 1 44 ? 8.672 9.891 5.449 1 98.81 44 PRO B C 1
ATOM 1567 O O . PRO B 1 44 ? 7.605 10.156 6.02 1 98.81 44 PRO B O 1
ATOM 1570 N N . GLY B 1 45 ? 8.727 9.445 4.211 1 98.88 45 GLY B N 1
ATOM 1571 C CA . GLY B 1 45 ? 7.566 9.078 3.412 1 98.88 45 GLY B CA 1
ATOM 1572 C C . GLY B 1 45 ? 7.66 7.684 2.832 1 98.88 45 GLY B C 1
ATOM 1573 O O . GLY B 1 45 ? 8.75 7.227 2.473 1 98.88 45 GLY B O 1
ATOM 1574 N N . ILE B 1 46 ? 6.547 7.039 2.77 1 98.88 46 ILE B N 1
ATOM 1575 C CA . ILE B 1 46 ? 6.469 5.73 2.133 1 98.88 46 ILE B CA 1
ATOM 1576 C C . ILE B 1 46 ? 5.043 5.477 1.647 1 98.88 46 ILE B C 1
ATOM 1578 O O . ILE B 1 46 ? 4.086 6.02 2.203 1 98.88 46 ILE B O 1
ATOM 1582 N N . HIS B 1 47 ? 4.902 4.75 0.555 1 98.94 47 HIS B N 1
ATOM 1583 C CA . HIS B 1 47 ? 3.555 4.402 0.118 1 98.94 47 HIS B CA 1
ATOM 1584 C C . HIS B 1 47 ? 2.816 3.604 1.189 1 98.94 47 HIS B C 1
ATOM 1586 O O . HIS B 1 47 ? 3.336 2.605 1.694 1 98.94 47 HIS B O 1
ATOM 1592 N N . ALA B 1 48 ? 1.657 4.035 1.497 1 98.69 48 ALA B N 1
ATOM 1593 C CA . ALA B 1 48 ? 0.878 3.469 2.596 1 98.69 48 ALA B CA 1
ATOM 1594 C C . ALA B 1 48 ? 0.531 2.008 2.322 1 98.69 48 ALA B C 1
ATOM 1596 O O . ALA B 1 48 ? 0.341 1.613 1.17 1 98.69 48 ALA B O 1
ATOM 1597 N N . MET B 1 49 ? 0.344 1.293 3.398 1 98.19 49 MET B N 1
ATOM 1598 C CA . MET B 1 49 ? 0.151 -0.151 3.309 1 98.19 49 MET B CA 1
ATOM 1599 C C . MET B 1 49 ? -1.326 -0.493 3.139 1 98.19 49 MET B C 1
ATOM 1601 O O . MET B 1 49 ? -1.67 -1.459 2.455 1 98.19 49 MET B O 1
ATOM 1605 N N . TRP B 1 50 ? -2.203 0.376 3.674 1 97 50 TRP B N 1
ATOM 1606 C CA . TRP B 1 50 ? -3.561 -0.125 3.854 1 97 50 TRP B CA 1
ATOM 1607 C C . TRP B 1 50 ? -4.57 0.775 3.15 1 97 50 TRP B C 1
ATOM 1609 O O . TRP B 1 50 ? -5.719 0.381 2.934 1 97 50 TRP B O 1
ATOM 1619 N N . THR B 1 51 ? -4.168 1.91 2.68 1 97.69 51 THR B N 1
ATOM 1620 C CA . THR B 1 51 ? -5.184 2.939 2.475 1 97.69 51 THR B CA 1
ATOM 1621 C C . THR B 1 51 ? -5.355 3.238 0.988 1 97.69 51 THR B C 1
ATOM 1623 O O . THR B 1 51 ? -6.137 4.113 0.613 1 97.69 51 THR B O 1
ATOM 1626 N N . GLY B 1 52 ? -4.66 2.58 0.137 1 98.06 52 GLY B N 1
ATOM 1627 C CA . GLY B 1 52 ? -4.746 2.855 -1.288 1 98.06 52 GLY B CA 1
ATOM 1628 C C . GLY B 1 52 ? -3.713 3.861 -1.763 1 98.06 52 GLY B C 1
ATOM 1629 O O . GLY B 1 52 ? -2.531 3.752 -1.426 1 98.06 52 GLY B O 1
ATOM 1630 N N . PRO B 1 53 ? -4.113 4.777 -2.641 1 98.75 53 PRO B N 1
ATOM 1631 C CA . PRO B 1 53 ? -3.152 5.723 -3.213 1 98.75 53 PRO B CA 1
ATOM 1632 C C . PRO B 1 53 ? -2.793 6.855 -2.25 1 98.75 53 PRO B C 1
ATOM 1634 O O . PRO B 1 53 ? -3.273 7.98 -2.404 1 98.75 53 PRO B O 1
ATOM 1637 N N . GLU B 1 54 ? -1.873 6.523 -1.331 1 98.94 54 GLU B N 1
ATOM 1638 C CA . GLU B 1 54 ? -1.387 7.445 -0.308 1 98.94 54 GLU B CA 1
ATOM 1639 C C . GLU B 1 54 ? 0.125 7.332 -0.136 1 98.94 54 GLU B C 1
ATOM 1641 O O . GLU B 1 54 ? 0.67 6.227 -0.098 1 98.94 54 GLU B O 1
ATOM 1646 N N . ILE B 1 55 ? 0.792 8.461 -0.14 1 99 55 ILE B N 1
ATOM 1647 C CA . ILE B 1 55 ? 2.094 8.508 0.515 1 99 55 ILE B CA 1
ATOM 1648 C C . ILE B 1 55 ? 1.922 8.922 1.974 1 99 55 ILE B C 1
ATOM 1650 O O . ILE B 1 55 ? 1.442 10.023 2.26 1 99 55 ILE B O 1
ATOM 1654 N N . SER B 1 56 ? 2.258 8.047 2.865 1 98.94 56 SER B N 1
ATOM 1655 C CA . SER B 1 56 ? 2.176 8.312 4.297 1 98.94 56 SER B CA 1
ATOM 1656 C C . SER B 1 56 ? 3.457 8.961 4.812 1 98.94 56 SER B C 1
ATOM 1658 O O . SER B 1 56 ? 4.559 8.484 4.523 1 98.94 56 SER B O 1
ATOM 1660 N N . CYS B 1 57 ? 3.32 10.047 5.547 1 98.94 57 CYS B N 1
ATOM 1661 C CA . CYS B 1 57 ? 4.43 10.766 6.168 1 98.94 57 CYS B CA 1
ATOM 1662 C C . CYS B 1 57 ? 4.207 10.914 7.668 1 98.94 57 CYS B C 1
ATOM 1664 O O . CYS B 1 57 ? 3.82 11.984 8.141 1 98.94 57 CYS B O 1
ATOM 1666 N N . PRO B 1 58 ? 4.523 9.875 8.406 1 98.44 58 PRO B N 1
ATOM 1667 C CA . PRO B 1 58 ? 4.395 10.008 9.859 1 98.44 58 PRO B CA 1
ATOM 1668 C C . PRO B 1 58 ? 5.379 11.008 10.453 1 98.44 58 PRO B C 1
ATOM 1670 O O . PRO B 1 58 ? 6.582 10.922 10.195 1 98.44 58 PRO B O 1
ATOM 1673 N N . ILE B 1 59 ? 4.848 11.938 11.234 1 98.25 59 ILE B N 1
ATOM 1674 C CA . ILE B 1 59 ? 5.703 12.914 11.914 1 98.25 59 ILE B CA 1
ATOM 1675 C C . ILE B 1 59 ? 6.543 12.211 12.977 1 98.25 59 ILE B C 1
ATOM 1677 O O . ILE B 1 59 ? 6 11.555 13.875 1 98.25 59 ILE B O 1
ATOM 1681 N N . PRO B 1 60 ? 7.871 12.352 12.859 1 97.44 60 PRO B N 1
ATOM 1682 C CA . PRO B 1 60 ? 8.703 11.742 13.898 1 97.44 60 PRO B CA 1
ATOM 1683 C C . PRO B 1 60 ? 8.367 12.242 15.297 1 97.44 60 PRO B C 1
ATOM 1685 O O . PRO B 1 60 ? 8.172 13.445 15.492 1 97.44 60 PRO B O 1
ATOM 1688 N N . ALA B 1 61 ? 8.336 11.305 16.219 1 94.12 61 ALA B N 1
ATOM 1689 C CA . ALA B 1 61 ? 8.016 11.664 17.609 1 94.12 61 ALA B CA 1
ATOM 1690 C C . ALA B 1 61 ? 8.977 12.727 18.141 1 94.12 61 ALA B C 1
ATOM 1692 O O . ALA B 1 61 ? 8.578 13.594 18.922 1 94.12 61 ALA B O 1
ATOM 1693 N N . THR B 1 62 ? 10.188 12.742 17.688 1 94.94 62 THR B N 1
ATOM 1694 C CA . THR B 1 62 ? 11.219 13.672 18.141 1 94.94 62 THR B CA 1
ATOM 1695 C C . THR B 1 62 ? 10.898 15.094 17.703 1 94.94 62 THR B C 1
ATOM 1697 O O . THR B 1 62 ? 11.344 16.062 18.328 1 94.94 62 THR B O 1
ATOM 1700 N N . HIS B 1 63 ? 10.109 15.195 16.609 1 96.31 63 HIS B N 1
ATOM 1701 C CA . HIS B 1 63 ? 9.719 16.531 16.156 1 96.31 63 HIS B CA 1
ATOM 1702 C C . HIS B 1 63 ? 8.727 17.172 17.109 1 96.31 63 HIS B C 1
ATOM 1704 O O . HIS B 1 63 ? 8.539 18.391 17.094 1 96.31 63 HIS B O 1
ATOM 1710 N N . LEU B 1 64 ? 8.062 16.328 17.906 1 94.19 64 LEU B N 1
ATOM 1711 C CA . LEU B 1 64 ? 6.938 16.797 18.703 1 94.19 64 LEU B CA 1
ATOM 1712 C C . LEU B 1 64 ? 7.324 16.906 20.172 1 94.19 64 LEU B C 1
ATOM 1714 O O . LEU B 1 64 ? 6.516 17.344 21 1 94.19 64 LEU B O 1
ATOM 1718 N N . GLU B 1 65 ? 8.469 16.516 20.516 1 90.19 65 GLU B N 1
ATOM 1719 C CA . GLU B 1 65 ? 8.914 16.562 21.906 1 90.19 65 GLU B CA 1
ATOM 1720 C C . GLU B 1 65 ? 8.883 17.984 22.453 1 90.19 65 GLU B C 1
ATOM 1722 O O . GLU B 1 65 ? 9.43 18.906 21.844 1 90.19 65 GLU B O 1
ATOM 1727 N N . GLY B 1 66 ? 8.227 18.156 23.547 1 88.19 66 GLY B N 1
ATOM 1728 C CA . GLY B 1 66 ? 8.203 19.438 24.234 1 88.19 66 GLY B CA 1
ATOM 1729 C C . GLY B 1 66 ? 7.273 20.438 23.578 1 88.19 66 GLY B C 1
ATOM 1730 O O . GLY B 1 66 ? 7.195 21.594 24 1 88.19 66 GLY B O 1
ATOM 1731 N N . ALA B 1 67 ? 6.625 19.906 22.547 1 87.81 67 ALA B N 1
ATOM 1732 C CA . ALA B 1 67 ? 5.719 20.812 21.844 1 87.81 67 ALA B CA 1
ATOM 1733 C C . ALA B 1 67 ? 4.355 20.859 22.531 1 87.81 67 ALA B C 1
ATOM 1735 O O . ALA B 1 67 ? 3.549 19.938 22.391 1 87.81 67 ALA B O 1
ATOM 1736 N N . ASP B 1 68 ? 3.982 21.938 23.109 1 82.69 68 ASP B N 1
ATOM 1737 C CA . ASP B 1 68 ? 2.732 22.094 23.844 1 82.69 68 ASP B CA 1
ATOM 1738 C C . ASP B 1 68 ? 1.531 22.047 22.906 1 82.69 68 ASP B C 1
ATOM 1740 O O . ASP B 1 68 ? 0.416 21.734 23.328 1 82.69 68 ASP B O 1
ATOM 1744 N N . TRP B 1 69 ? 1.855 22.344 21.703 1 80 69 TRP B N 1
ATOM 1745 C CA . TRP B 1 69 ? 0.76 22.406 20.75 1 80 69 TRP B CA 1
ATOM 1746 C C . TRP B 1 69 ? 0.458 21.031 20.172 1 80 69 TRP B C 1
ATOM 1748 O O . TRP B 1 69 ? -0.577 20.828 19.531 1 80 69 TRP B O 1
ATOM 1758 N N . ALA B 1 70 ? 1.391 20.062 20.453 1 81.88 70 ALA B N 1
ATOM 1759 C CA . ALA B 1 70 ? 1.221 18.719 19.922 1 81.88 70 ALA B CA 1
ATOM 1760 C C . ALA B 1 70 ? 0.256 17.906 20.781 1 81.88 70 ALA B C 1
ATOM 1762 O O . ALA B 1 70 ? 0.668 16.969 21.469 1 81.88 70 ALA B O 1
ATOM 1763 N N . LYS B 1 71 ? -1.001 18.281 20.672 1 88.06 71 LYS B N 1
ATOM 1764 C CA . LYS B 1 71 ? -2.068 17.641 21.438 1 88.06 71 LYS B CA 1
ATOM 1765 C C . LYS B 1 71 ? -2.969 16.797 20.531 1 88.06 71 LYS B C 1
ATOM 1767 O O . LYS B 1 71 ? -2.816 16.828 19.297 1 88.06 71 LYS B O 1
ATOM 1772 N N . ALA B 1 72 ? -3.848 16.109 21.156 1 92.75 72 ALA B N 1
ATOM 1773 C CA . ALA B 1 72 ? -4.828 15.297 20.422 1 92.75 72 ALA B CA 1
ATOM 1774 C C . ALA B 1 72 ? -5.613 16.156 19.438 1 92.75 72 ALA B C 1
ATOM 1776 O O . ALA B 1 72 ? -6.016 17.281 19.766 1 92.75 72 ALA B O 1
ATOM 1777 N N . LEU B 1 73 ? -5.699 15.68 18.219 1 95.19 73 LEU B N 1
ATOM 1778 C CA . LEU B 1 73 ? -6.418 16.406 17.172 1 95.19 73 LEU B CA 1
ATOM 1779 C C . LEU B 1 73 ? -7.867 15.953 17.094 1 95.19 73 LEU B C 1
ATOM 1781 O O . LEU B 1 73 ? -8.148 14.75 17.047 1 95.19 73 LEU B O 1
ATOM 1785 N N . PRO B 1 74 ? -8.789 16.906 17.109 1 95.94 74 PRO B N 1
ATOM 1786 C CA . PRO B 1 74 ? -10.172 16.5 16.844 1 95.94 74 PRO B CA 1
ATOM 1787 C C . PRO B 1 74 ? -10.422 16.141 15.383 1 95.94 74 PRO B C 1
ATOM 1789 O O . PRO B 1 74 ? -9.664 16.578 14.508 1 95.94 74 PRO B O 1
ATOM 1792 N N . ALA B 1 75 ? -11.5 15.359 15.156 1 97 75 ALA B N 1
ATOM 1793 C CA . ALA B 1 75 ? -11.953 15.141 13.781 1 97 75 ALA B CA 1
ATOM 1794 C C . ALA B 1 75 ? -12.586 16.406 13.211 1 97 75 ALA B C 1
ATOM 1796 O O . ALA B 1 75 ? -13.555 16.922 13.766 1 97 75 ALA B O 1
ATOM 1797 N N . GLU B 1 76 ? -12.062 16.969 12.211 1 98.69 76 GLU B N 1
ATOM 1798 C CA . GLU B 1 76 ? -12.555 18.125 11.461 1 98.69 76 GLU B CA 1
ATOM 1799 C C . GLU B 1 76 ? -12.516 17.859 9.961 1 98.69 76 GLU B C 1
ATOM 1801 O O . GLU B 1 76 ? -11.5 17.406 9.43 1 98.69 76 GLU B O 1
ATOM 1806 N N . ASN B 1 77 ? -13.688 18.141 9.281 1 98.75 77 ASN B N 1
ATOM 1807 C CA . ASN B 1 77 ? -13.711 17.828 7.859 1 98.75 77 ASN B CA 1
ATOM 1808 C C . ASN B 1 77 ? -13.266 16.391 7.605 1 98.75 77 ASN B C 1
ATOM 1810 O O . ASN B 1 77 ? -12.375 16.141 6.789 1 98.75 77 ASN B O 1
ATOM 1814 N N . ALA B 1 78 ? -13.828 15.523 8.445 1 98.75 78 ALA B N 1
ATOM 1815 C CA . ALA B 1 78 ? -13.359 14.148 8.562 1 98.75 78 ALA B CA 1
ATOM 1816 C C . ALA B 1 78 ? -13.836 13.305 7.379 1 98.75 78 ALA B C 1
ATOM 1818 O O . ALA B 1 78 ? -14.906 13.555 6.824 1 98.75 78 ALA B O 1
ATOM 1819 N N . THR B 1 79 ? -13.07 12.422 7.02 1 98.81 79 THR B N 1
ATOM 1820 C CA . THR B 1 79 ? -13.453 11.508 5.957 1 98.81 79 THR B CA 1
ATOM 1821 C C . THR B 1 79 ? -12.828 10.125 6.176 1 98.81 79 THR B C 1
ATOM 1823 O O . THR B 1 79 ? -11.773 10.016 6.805 1 98.81 79 THR B O 1
ATOM 1826 N N . LEU B 1 80 ? -13.508 9.094 5.68 1 98.44 80 LEU B N 1
ATOM 1827 C CA . LEU B 1 80 ? -12.961 7.746 5.562 1 98.44 80 LEU B CA 1
ATOM 1828 C C . LEU B 1 80 ? -12.523 7.461 4.133 1 98.44 80 LEU B C 1
ATOM 1830 O O . LEU B 1 80 ? -11.852 6.457 3.875 1 98.44 80 LEU B O 1
ATOM 1834 N N . THR B 1 81 ? -12.844 8.352 3.176 1 98.31 81 THR B N 1
ATOM 1835 C CA . THR B 1 81 ? -12.609 8.141 1.752 1 98.31 81 THR B CA 1
ATOM 1836 C C . THR B 1 81 ? -11.953 9.367 1.123 1 98.31 81 THR B C 1
ATOM 1838 O O . THR B 1 81 ? -12.562 10.039 0.285 1 98.31 81 THR B O 1
ATOM 1841 N N . PRO B 1 82 ? -10.68 9.57 1.52 1 98.69 82 PRO B N 1
ATOM 1842 C CA . PRO B 1 82 ? -10.008 10.734 0.938 1 98.69 82 PRO B CA 1
ATOM 1843 C C . PRO B 1 82 ? -10.039 10.734 -0.589 1 98.69 82 PRO B C 1
ATOM 1845 O O . PRO B 1 82 ? -10.117 9.664 -1.207 1 98.69 82 PRO B O 1
ATOM 1848 N N . GLN B 1 83 ? -10.07 11.945 -1.128 1 98.56 83 GLN B N 1
ATOM 1849 C CA . GLN B 1 83 ? -10.117 12.156 -2.57 1 98.56 83 GLN B CA 1
ATOM 1850 C C . GLN B 1 83 ? -8.75 12.57 -3.111 1 98.56 83 GLN B C 1
ATOM 1852 O O . GLN B 1 83 ? -7.91 13.078 -2.367 1 98.56 83 GLN B O 1
ATOM 1857 N N . PRO B 1 84 ? -8.555 12.391 -4.449 1 98.75 84 PRO B N 1
ATOM 1858 C CA . PRO B 1 84 ? -7.289 12.844 -5.027 1 98.75 84 PRO B CA 1
ATOM 1859 C C . PRO B 1 84 ? -7.012 14.32 -4.766 1 98.75 84 PRO B C 1
ATOM 1861 O O . PRO B 1 84 ? -7.848 15.172 -5.082 1 98.75 84 PRO B O 1
ATOM 1864 N N . GLY B 1 85 ? -5.855 14.547 -4.141 1 98.94 85 GLY B N 1
ATOM 1865 C CA . GLY B 1 85 ? -5.492 15.922 -3.834 1 98.94 85 GLY B CA 1
ATOM 1866 C C . GLY B 1 85 ? -5.633 16.266 -2.361 1 98.94 85 GLY B C 1
ATOM 1867 O O . GLY B 1 85 ? -5.129 17.297 -1.906 1 98.94 85 GLY B O 1
ATOM 1868 N N . ASP B 1 86 ? -6.27 15.406 -1.618 1 98.94 86 ASP B N 1
ATOM 1869 C CA . ASP B 1 86 ? -6.445 15.648 -0.189 1 98.94 86 ASP B CA 1
ATOM 1870 C C . ASP B 1 86 ? -5.129 15.469 0.564 1 98.94 86 ASP B C 1
ATOM 1872 O O . ASP B 1 86 ? -4.398 14.508 0.332 1 98.94 86 ASP B O 1
ATOM 1876 N N . ILE B 1 87 ? -4.758 16.438 1.374 1 99 87 ILE B N 1
ATOM 1877 C CA . ILE B 1 87 ? -3.777 16.297 2.443 1 99 87 ILE B CA 1
ATOM 1878 C C . ILE B 1 87 ? -4.492 16.062 3.771 1 99 87 ILE B C 1
ATOM 1880 O O . ILE B 1 87 ? -5.27 16.906 4.227 1 99 87 ILE B O 1
ATOM 1884 N N . VAL B 1 88 ? -4.246 14.875 4.344 1 98.94 88 VAL B N 1
ATOM 1885 C CA . VAL B 1 88 ? -5.035 14.438 5.488 1 98.94 88 VAL B CA 1
ATOM 1886 C C . VAL B 1 88 ? -4.133 14.297 6.715 1 98.94 88 VAL B C 1
ATOM 1888 O O . VAL B 1 88 ? -3.043 13.734 6.629 1 98.94 88 VAL B O 1
ATOM 1891 N N . LEU B 1 89 ? -4.551 14.875 7.812 1 98.69 89 LEU B N 1
ATOM 1892 C CA . LEU B 1 89 ? -3.928 14.602 9.102 1 98.69 89 LEU B CA 1
ATOM 1893 C C . LEU B 1 89 ? -4.68 13.5 9.844 1 98.69 89 LEU B C 1
ATOM 1895 O O . LEU B 1 89 ? -5.891 13.602 10.047 1 98.69 89 LEU B O 1
ATOM 1899 N N . SER B 1 90 ? -3.965 12.477 10.133 1 97.94 90 SER B N 1
ATOM 1900 C CA . SER B 1 90 ? -4.488 11.406 10.977 1 97.94 90 SER B CA 1
ATOM 1901 C C . SER B 1 90 ? -3.818 11.391 12.344 1 97.94 90 SER B C 1
ATOM 1903 O O . SER B 1 90 ? -2.605 11.586 12.445 1 97.94 90 SER B O 1
ATOM 1905 N N . TYR B 1 91 ? -4.66 11.203 13.297 1 97.06 91 TYR B N 1
ATOM 1906 C CA . TYR B 1 91 ? -4.195 11.141 14.68 1 97.06 91 TYR B CA 1
ATOM 1907 C C . TYR B 1 91 ? -4.582 9.812 15.328 1 97.06 91 TYR B C 1
ATOM 1909 O O . TYR B 1 91 ? -5.742 9.398 15.25 1 97.06 91 TYR B O 1
ATOM 1917 N N . VAL B 1 92 ? -3.6 9.109 15.891 1 96.44 92 VAL B N 1
ATOM 1918 C CA . VAL B 1 92 ? -3.824 7.887 16.656 1 96.44 92 VAL B CA 1
ATOM 1919 C C . VAL B 1 92 ? -3.262 8.055 18.062 1 96.44 92 VAL B C 1
ATOM 1921 O O . VAL B 1 92 ? -2.062 8.289 18.234 1 96.44 92 VAL B O 1
ATOM 1924 N N . PRO B 1 93 ? -4.129 7.887 19.062 1 95.56 93 PRO B N 1
ATOM 1925 C CA . PRO B 1 93 ? -3.658 8.039 20.453 1 95.56 93 PRO B CA 1
ATOM 1926 C C . PRO B 1 93 ? -2.566 7.039 20.812 1 95.56 93 PRO B C 1
ATOM 1928 O O . PRO B 1 93 ? -2.482 5.965 20.219 1 95.56 93 PRO B O 1
ATOM 1931 N N . ALA B 1 94 ? -1.824 7.434 21.859 1 95.06 94 ALA B N 1
ATOM 1932 C CA . ALA B 1 94 ? -0.814 6.539 22.422 1 95.06 94 ALA B CA 1
ATOM 1933 C C . ALA B 1 94 ? -1.417 5.18 22.766 1 95.06 94 ALA B C 1
ATOM 1935 O O . ALA B 1 94 ? -2.541 5.102 23.266 1 95.06 94 ALA B O 1
ATOM 1936 N N . ARG B 1 95 ? -0.697 4.059 22.375 1 96.44 95 ARG B N 1
ATOM 1937 C CA . ARG B 1 95 ? -0.958 2.672 22.75 1 96.44 95 ARG B CA 1
ATOM 1938 C C . ARG B 1 95 ? -2.076 2.082 21.891 1 96.44 95 ARG B C 1
ATOM 1940 O O . ARG B 1 95 ? -2.291 0.868 21.891 1 96.44 95 ARG B O 1
ATOM 1947 N N . MET B 1 96 ? -2.748 2.912 21.156 1 95.31 96 MET B N 1
ATOM 1948 C CA . MET B 1 96 ? -3.885 2.416 20.375 1 95.31 96 MET B CA 1
ATOM 1949 C C . MET B 1 96 ? -3.426 1.482 19.266 1 95.31 96 MET B C 1
ATOM 1951 O O . MET B 1 96 ? -4.02 0.425 19.047 1 95.31 96 MET B O 1
ATOM 1955 N N . TRP B 1 97 ? -2.467 1.878 18.547 1 93.62 97 TRP B N 1
ATOM 1956 C CA . TRP B 1 97 ? -2.012 1.083 17.406 1 93.62 97 TRP B CA 1
ATOM 1957 C C . TRP B 1 97 ? -0.775 0.269 17.781 1 93.62 97 TRP B C 1
ATOM 1959 O O . TRP B 1 97 ? 0.331 0.81 17.859 1 93.62 97 TRP B O 1
ATOM 1969 N N . GLY B 1 98 ? -0.894 -0.984 17.906 1 91.44 98 GLY B N 1
ATOM 1970 C CA . GLY B 1 98 ? 0.201 -1.913 18.141 1 91.44 98 GLY B CA 1
ATOM 1971 C C . GLY B 1 98 ? 0.865 -1.736 19.484 1 91.44 98 GLY B C 1
ATOM 1972 O O . GLY B 1 98 ? 2.021 -2.121 19.672 1 91.44 98 GLY B O 1
ATOM 1973 N N . GLY B 1 99 ? 0.286 -1.002 20.297 1 95.12 99 GLY B N 1
ATOM 1974 C CA . GLY B 1 99 ? 0.897 -0.782 21.594 1 95.12 99 GLY B CA 1
ATOM 1975 C C . GLY B 1 99 ? 1.975 0.286 21.578 1 95.12 99 GLY B C 1
ATOM 1976 O O . GLY B 1 99 ? 2.707 0.455 22.547 1 95.12 99 GLY B O 1
ATOM 1977 N N . ASN B 1 100 ? 2.098 0.984 20.516 1 93.12 100 ASN B N 1
ATOM 1978 C CA . ASN B 1 100 ? 3.055 2.08 20.406 1 93.12 100 ASN B CA 1
ATOM 1979 C C . ASN B 1 100 ? 2.836 3.123 21.5 1 93.12 100 ASN B C 1
ATOM 1981 O O . ASN B 1 100 ? 1.737 3.666 21.641 1 93.12 100 ASN B O 1
ATOM 1985 N N . PRO B 1 101 ? 3.863 3.377 22.266 1 94.56 101 PRO B N 1
ATOM 1986 C CA . PRO B 1 101 ? 3.662 4.277 23.406 1 94.56 101 PRO B CA 1
ATOM 1987 C C . PRO B 1 101 ? 3.457 5.73 22.969 1 94.56 101 PRO B C 1
ATOM 1989 O O . PRO B 1 101 ? 2.957 6.543 23.75 1 94.56 101 PRO B O 1
ATOM 1992 N N . ASN B 1 102 ? 3.867 6.09 21.812 1 94.5 102 ASN B N 1
ATOM 1993 C CA . ASN B 1 102 ? 3.721 7.449 21.312 1 94.5 102 ASN B CA 1
ATOM 1994 C C . ASN B 1 102 ? 2.479 7.594 20.438 1 94.5 102 ASN B C 1
ATOM 1996 O O . ASN B 1 102 ? 2.123 6.672 19.703 1 94.5 102 ASN B O 1
ATOM 2000 N N . PRO B 1 103 ? 1.81 8.781 20.609 1 95.62 103 PRO B N 1
ATOM 2001 C CA . PRO B 1 103 ? 0.773 9.039 19.609 1 95.62 103 PRO B CA 1
ATOM 2002 C C . PRO B 1 103 ? 1.335 9.156 18.188 1 95.62 103 PRO B C 1
ATOM 2004 O O . PRO B 1 103 ? 2.52 9.453 18.016 1 95.62 103 PRO B O 1
ATOM 2007 N N . ILE B 1 104 ? 0.506 8.867 17.281 1 96.19 104 ILE B N 1
ATOM 2008 C CA . ILE B 1 104 ? 0.902 8.961 15.875 1 96.19 104 ILE B CA 1
ATOM 2009 C C . ILE B 1 104 ? 0.18 10.133 15.211 1 96.19 104 ILE B C 1
ATOM 2011 O O . ILE B 1 104 ? -1.038 10.273 15.344 1 96.19 104 ILE B O 1
ATOM 2015 N N . PHE B 1 105 ? 0.917 11.047 14.625 1 97.56 105 PHE B N 1
ATOM 2016 C CA . PHE B 1 105 ? 0.447 12.055 13.672 1 97.56 105 PHE B CA 1
ATOM 2017 C C . PHE B 1 105 ? 0.968 11.75 12.273 1 97.56 105 PHE B C 1
ATOM 2019 O O . PHE B 1 105 ? 2.18 11.688 12.055 1 97.56 105 PHE B O 1
ATOM 2026 N N . ASP B 1 106 ? 0.052 11.562 11.398 1 98.25 106 ASP B N 1
ATOM 2027 C CA . ASP B 1 106 ? 0.46 11.242 10.031 1 98.25 106 ASP B CA 1
ATOM 2028 C C . ASP B 1 106 ? -0.055 12.289 9.047 1 98.25 106 ASP B C 1
ATOM 2030 O O . ASP B 1 106 ? -1.218 12.688 9.109 1 98.25 106 ASP B O 1
ATOM 2034 N N . ILE B 1 107 ? 0.873 12.75 8.188 1 98.94 107 ILE B N 1
ATOM 2035 C CA . ILE B 1 107 ? 0.475 13.547 7.031 1 98.94 107 ILE B CA 1
ATOM 2036 C C . ILE B 1 107 ? 0.325 12.648 5.809 1 98.94 107 ILE B C 1
ATOM 2038 O O . ILE B 1 107 ? 1.32 12.219 5.223 1 98.94 107 ILE B O 1
ATOM 2042 N N . GLY B 1 108 ? -0.917 12.438 5.434 1 98.94 108 GLY B N 1
ATOM 2043 C CA . GLY B 1 108 ? -1.19 11.602 4.277 1 98.94 108 GLY B CA 1
ATOM 2044 C C . GLY B 1 108 ? -1.374 12.391 2.996 1 98.94 108 GLY B C 1
ATOM 2045 O O . GLY B 1 108 ? -2.193 13.305 2.938 1 98.94 108 GLY B O 1
ATOM 2046 N N . LEU B 1 109 ? -0.624 12.039 1.969 1 99 109 LEU B N 1
ATOM 2047 C CA . LEU B 1 109 ? -0.757 12.586 0.624 1 99 109 LEU B CA 1
ATOM 2048 C C . LEU B 1 109 ? -1.586 11.664 -0.261 1 99 109 LEU B C 1
ATOM 2050 O O . LEU B 1 109 ? -1.066 10.68 -0.802 1 99 109 LEU B O 1
ATOM 2054 N N . PHE B 1 110 ? -2.865 12.008 -0.429 1 98.94 110 PHE B N 1
ATOM 2055 C CA . PHE B 1 110 ? -3.744 11.141 -1.204 1 98.94 110 PHE B CA 1
ATOM 2056 C C . PHE B 1 110 ? -3.781 11.578 -2.664 1 98.94 110 PHE B C 1
ATOM 2058 O O . PHE B 1 110 ? -4.148 12.711 -2.971 1 98.94 110 PHE B O 1
ATOM 2065 N N . TYR B 1 111 ? -3.473 10.594 -3.568 1 98.94 111 TYR B N 1
ATOM 2066 C CA . TYR B 1 111 ? -3.15 11.031 -4.922 1 98.94 111 TYR B CA 1
ATOM 2067 C C . TYR B 1 111 ? -4.004 10.305 -5.949 1 98.94 111 TYR B C 1
ATOM 2069 O O . TYR B 1 111 ? -3.879 10.539 -7.152 1 98.94 111 TYR B O 1
ATOM 2077 N N . GLY B 1 112 ? -4.898 9.477 -5.48 1 98.06 112 GLY B N 1
ATOM 2078 C CA . GLY B 1 112 ? -5.715 8.719 -6.418 1 98.06 112 GLY B CA 1
ATOM 2079 C C . GLY B 1 112 ? -7.059 8.312 -5.848 1 98.06 112 GLY B C 1
ATOM 2080 O O . GLY B 1 112 ? -7.328 8.523 -4.664 1 98.06 112 GLY B O 1
ATOM 2081 N N . GLN B 1 113 ? -7.906 7.746 -6.762 1 96.5 113 GLN B N 1
ATOM 2082 C CA . GLN B 1 113 ? -9.25 7.316 -6.379 1 96.5 113 GLN B CA 1
ATOM 2083 C C . GLN B 1 113 ? -9.203 6 -5.609 1 96.5 113 GLN B C 1
ATOM 2085 O O . GLN B 1 113 ? -8.242 5.234 -5.73 1 96.5 113 GLN B O 1
ATOM 2090 N N . GLY B 1 114 ? -10.219 5.832 -4.77 1 95.88 114 GLY B N 1
ATOM 2091 C CA . GLY B 1 114 ? -10.406 4.535 -4.145 1 95.88 114 GLY B CA 1
ATOM 2092 C C . GLY B 1 114 ? -9.75 4.422 -2.785 1 95.88 114 GLY B C 1
ATOM 2093 O O . GLY B 1 114 ? -9.805 3.371 -2.145 1 95.88 114 GLY B O 1
ATOM 2094 N N . ALA B 1 115 ? -9.117 5.453 -2.324 1 97.56 115 ALA B N 1
ATOM 2095 C CA . ALA B 1 115 ? -8.484 5.441 -1.007 1 97.56 115 ALA B CA 1
ATOM 2096 C C . ALA B 1 115 ? -9.523 5.242 0.097 1 97.56 115 ALA B C 1
ATOM 2098 O O . ALA B 1 115 ? -10.633 5.766 0.012 1 97.56 115 ALA B O 1
ATOM 2099 N N . ARG B 1 116 ? -9.188 4.5 1.104 1 97.56 116 ARG B N 1
ATOM 2100 C CA . ARG B 1 116 ? -10.008 4.277 2.287 1 97.56 116 ARG B CA 1
ATOM 2101 C C . ARG B 1 116 ? -9.148 4.148 3.539 1 97.56 116 ARG B C 1
ATOM 2103 O O . ARG B 1 116 ? -8.078 3.533 3.502 1 97.56 116 ARG B O 1
ATOM 2110 N N . LEU B 1 117 ? -9.609 4.746 4.566 1 97.81 117 LEU B N 1
ATOM 2111 C CA . LEU B 1 117 ? -8.883 4.711 5.828 1 97.81 117 LEU B CA 1
ATOM 2112 C C . LEU B 1 117 ? -9.336 3.539 6.688 1 97.81 117 LEU B C 1
ATOM 2114 O O . LEU B 1 117 ? -9.898 3.738 7.77 1 97.81 117 LEU B O 1
ATOM 2118 N N . LEU B 1 118 ? -9.047 2.346 6.199 1 96.75 118 LEU B N 1
ATOM 2119 C CA . LEU B 1 118 ? -9.305 1.081 6.879 1 96.75 118 LEU B CA 1
ATOM 2120 C C . LEU B 1 118 ? -8 0.392 7.27 1 96.75 118 LEU B C 1
ATOM 2122 O O . LEU B 1 118 ? -7.281 -0.11 6.406 1 96.75 118 LEU B O 1
ATOM 2126 N N . PHE B 1 119 ? -7.668 0.366 8.594 1 95 119 PHE B N 1
ATOM 2127 C CA . PHE B 1 119 ? -6.43 -0.148 9.164 1 95 119 PHE B CA 1
ATOM 2128 C C . PHE B 1 119 ? -6.684 -1.449 9.914 1 95 119 PHE B C 1
ATOM 2130 O O . PHE B 1 119 ? -7.832 -1.863 10.086 1 95 119 PHE B O 1
ATOM 2137 N N . PRO B 1 120 ? -5.602 -2.117 10.266 1 92.75 120 PRO B N 1
ATOM 2138 C CA . PRO B 1 120 ? -5.805 -3.299 11.109 1 92.75 120 PRO B CA 1
ATOM 2139 C C . PRO B 1 120 ? -6.609 -2.99 12.367 1 92.75 120 PRO B C 1
ATOM 2141 O O . PRO B 1 120 ? -7.332 -3.855 12.875 1 92.75 120 PRO B O 1
ATOM 2144 N N . ILE B 1 121 ? -6.586 -1.785 12.773 1 93.06 121 ILE B N 1
ATOM 2145 C CA . ILE B 1 121 ? -7.312 -1.394 13.977 1 93.06 121 ILE B CA 1
ATOM 2146 C C . ILE B 1 121 ? -8.742 -0.991 13.609 1 93.06 121 ILE B C 1
ATOM 2148 O O . ILE B 1 121 ? -9.508 -0.547 14.469 1 93.06 121 ILE B O 1
ATOM 2152 N N . GLY B 1 122 ? -9.062 -1.086 12.367 1 94.81 122 GLY B N 1
ATOM 2153 C CA . GLY B 1 122 ? -10.391 -0.696 11.906 1 94.81 122 GLY B CA 1
ATOM 2154 C C . GLY B 1 122 ? -10.391 0.617 11.148 1 94.81 122 GLY B C 1
ATOM 2155 O O . GLY B 1 122 ? -9.367 1.026 10.594 1 94.81 122 GLY B O 1
ATOM 2156 N N . TRP B 1 123 ? -11.594 1.128 11.023 1 96.62 123 TRP B N 1
ATOM 2157 C CA . TRP B 1 123 ? -11.773 2.408 10.352 1 96.62 123 TRP B CA 1
ATOM 2158 C C . TRP B 1 123 ? -11.273 3.559 11.219 1 96.62 123 TRP B C 1
ATOM 2160 O O . TRP B 1 123 ? -11.602 3.639 12.398 1 96.62 123 TRP B O 1
ATOM 2170 N N . LEU B 1 124 ? -10.43 4.438 10.688 1 96.44 124 LEU B N 1
ATOM 2171 C CA . LEU B 1 124 ? -9.953 5.648 11.344 1 96.44 124 LEU B CA 1
ATOM 2172 C C . LEU B 1 124 ? -10.125 6.863 10.438 1 96.44 124 LEU B C 1
ATOM 2174 O O . LEU B 1 124 ? -9.391 7.023 9.461 1 96.44 124 LEU B O 1
ATOM 2178 N N . ALA B 1 125 ? -11.062 7.691 10.781 1 98 125 ALA B N 1
ATOM 2179 C CA . ALA B 1 125 ? -11.25 8.898 9.977 1 98 125 ALA B CA 1
ATOM 2180 C C . ALA B 1 125 ? -10.07 9.852 10.133 1 98 125 ALA B C 1
ATOM 2182 O O . ALA B 1 125 ? -9.539 10.016 11.234 1 98 125 ALA B O 1
ATOM 2183 N N . GLY B 1 126 ? -9.609 10.438 9.07 1 98.5 126 GLY B N 1
ATOM 2184 C CA . GLY B 1 126 ? -8.656 11.539 9.078 1 98.5 126 GLY B CA 1
ATOM 2185 C C . GLY B 1 126 ? -9.297 12.875 8.734 1 98.5 126 GLY B C 1
ATOM 2186 O O . GLY B 1 126 ? -10.438 12.922 8.281 1 98.5 126 GLY B O 1
ATOM 2187 N N . SER B 1 127 ? -8.586 13.938 8.992 1 98.88 127 SER B N 1
ATOM 2188 C CA . SER B 1 127 ? -9.078 15.289 8.719 1 98.88 127 SER B CA 1
ATOM 2189 C C . SER B 1 127 ? -8.438 15.859 7.453 1 98.88 127 SER B C 1
ATOM 2191 O O . SER B 1 127 ? -7.215 15.992 7.379 1 98.88 127 SER B O 1
ATOM 2193 N N . VAL B 1 128 ? -9.25 16.188 6.441 1 98.94 128 VAL B N 1
ATOM 2194 C CA . VAL B 1 128 ? -8.719 16.891 5.277 1 98.94 128 VAL B CA 1
ATOM 2195 C C . VAL B 1 128 ? -8.352 18.312 5.664 1 98.94 128 VAL B C 1
ATOM 2197 O O . VAL B 1 128 ? -9.227 19.141 5.91 1 98.94 128 VAL B O 1
ATOM 2200 N N . VAL B 1 129 ? -7.047 18.625 5.637 1 98.88 129 VAL B N 1
ATOM 2201 C CA . VAL B 1 129 ? -6.559 19.859 6.211 1 98.88 129 VAL B CA 1
ATOM 2202 C C . VAL B 1 129 ? -6.102 20.797 5.098 1 98.88 129 VAL B C 1
ATOM 2204 O O . VAL B 1 129 ? -6.031 22.016 5.289 1 98.88 129 VAL B O 1
ATOM 2207 N N . ALA B 1 130 ? -5.746 20.25 3.99 1 98.94 130 ALA B N 1
ATOM 2208 C CA . ALA B 1 130 ? -5.309 20.984 2.805 1 98.94 130 ALA B CA 1
ATOM 2209 C C . ALA B 1 130 ? -5.621 20.203 1.53 1 98.94 130 ALA B C 1
ATOM 2211 O O . ALA B 1 130 ? -5.992 19.031 1.59 1 98.94 130 ALA B O 1
ATOM 2212 N N . GLN B 1 131 ? -5.527 20.906 0.361 1 98.94 131 GLN B N 1
ATOM 2213 C CA . GLN B 1 131 ? -5.738 20.266 -0.932 1 98.94 131 GLN B CA 1
ATOM 2214 C C . GLN B 1 131 ? -4.746 20.781 -1.97 1 98.94 131 GLN B C 1
ATOM 2216 O O . GLN B 1 131 ? -4.48 21.984 -2.041 1 98.94 131 GLN B O 1
ATOM 2221 N N . VAL B 1 132 ? -4.207 19.875 -2.619 1 98.94 132 VAL B N 1
ATOM 2222 C CA . VAL B 1 132 ? -3.373 20.234 -3.762 1 98.94 132 VAL B CA 1
ATOM 2223 C C . VAL B 1 132 ? -4.211 20.984 -4.793 1 98.94 132 VAL B C 1
ATOM 2225 O O . VAL B 1 132 ? -5.348 20.609 -5.074 1 98.94 132 VAL B O 1
ATOM 2228 N N . ARG B 1 133 ? -3.641 22 -5.375 1 98.06 133 ARG B N 1
ATOM 2229 C CA . ARG B 1 133 ? -4.344 22.781 -6.387 1 98.06 133 ARG B CA 1
ATOM 2230 C C . ARG B 1 133 ? -4.754 21.906 -7.566 1 98.06 133 ARG B C 1
ATOM 2232 O O . ARG B 1 133 ? -4 21.031 -7.988 1 98.06 133 ARG B O 1
ATOM 2239 N N . PRO B 1 134 ? -5.965 22.156 -8.102 1 97.56 134 PRO B N 1
ATOM 2240 C CA . PRO B 1 134 ? -6.5 21.312 -9.164 1 97.56 134 PRO B CA 1
ATOM 2241 C C . PRO B 1 134 ? -5.535 21.156 -10.336 1 97.56 134 PRO B C 1
ATOM 2243 O O . PRO B 1 134 ? -5.375 20.047 -10.867 1 97.56 134 PRO B O 1
ATOM 2246 N N . GLU B 1 135 ? -4.809 22.188 -10.656 1 97.69 135 GLU B N 1
ATOM 2247 C CA . GLU B 1 135 ? -3.949 22.188 -11.836 1 97.69 135 GLU B CA 1
ATOM 2248 C C . GLU B 1 135 ? -2.695 21.344 -11.602 1 97.69 135 GLU B C 1
ATOM 2250 O O . GLU B 1 135 ? -1.988 21 -12.547 1 97.69 135 GLU B O 1
ATOM 2255 N N . ASP B 1 136 ? -2.451 20.984 -10.344 1 98.44 136 ASP B N 1
ATOM 2256 C CA . ASP B 1 136 ? -1.229 20.266 -10.008 1 98.44 136 ASP B CA 1
ATOM 2257 C C . ASP B 1 136 ? -1.525 18.797 -9.711 1 98.44 136 ASP B C 1
ATOM 2259 O O . ASP B 1 136 ? -0.607 18 -9.469 1 98.44 136 ASP B O 1
ATOM 2263 N N . ARG B 1 137 ? -2.779 18.438 -9.766 1 98.69 137 ARG B N 1
ATOM 2264 C CA . ARG B 1 137 ? -3.172 17.125 -9.234 1 98.69 137 ARG B CA 1
ATOM 2265 C C . ARG B 1 137 ? -2.68 16 -10.133 1 98.69 137 ARG B C 1
ATOM 2267 O O . ARG B 1 137 ? -2.346 14.914 -9.648 1 98.69 137 ARG B O 1
ATOM 2274 N N . GLU B 1 138 ? -2.609 16.266 -11.43 1 98.69 138 GLU B N 1
ATOM 2275 C CA . GLU B 1 138 ? -2.057 15.234 -12.305 1 98.69 138 GLU B CA 1
ATOM 2276 C C . GLU B 1 138 ? -0.573 15.008 -12.023 1 98.69 138 GLU B 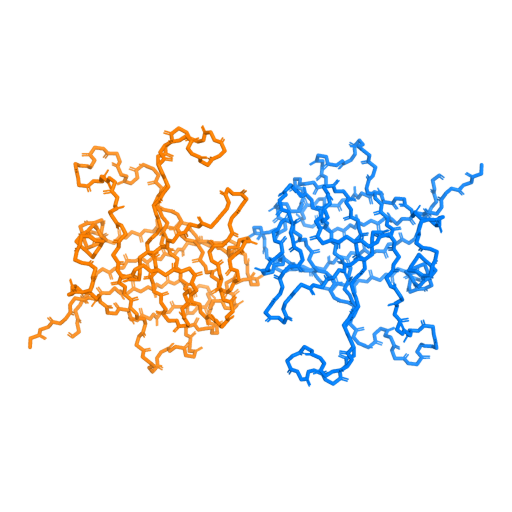C 1
ATOM 2278 O O . GLU B 1 138 ? -0.123 13.867 -11.922 1 98.69 138 GLU B O 1
ATOM 2283 N N . HIS B 1 139 ? 0.193 16.125 -11.914 1 98.88 139 HIS B N 1
ATOM 2284 C CA . HIS B 1 139 ? 1.607 16.047 -11.57 1 98.88 139 HIS B CA 1
ATOM 2285 C C . HIS B 1 139 ? 1.805 15.398 -10.203 1 98.88 139 HIS B C 1
ATOM 2287 O O . HIS B 1 139 ? 2.701 14.57 -10.031 1 98.88 139 HIS B O 1
ATOM 2293 N N . PHE B 1 140 ? 0.939 15.758 -9.281 1 98.94 140 PHE B N 1
ATOM 2294 C CA . PHE B 1 140 ? 0.94 15.195 -7.934 1 98.94 140 PHE B CA 1
ATOM 2295 C C . PHE B 1 140 ? 0.792 13.68 -7.984 1 98.94 140 PHE B C 1
ATOM 2297 O O . PHE B 1 140 ? 1.592 12.953 -7.391 1 98.94 140 PHE B O 1
ATOM 2304 N N . ALA B 1 141 ? -0.157 13.219 -8.742 1 98.94 141 ALA B N 1
ATOM 2305 C CA . ALA B 1 141 ? -0.418 11.781 -8.875 1 98.94 141 ALA B CA 1
ATOM 2306 C C . ALA B 1 141 ? 0.761 11.07 -9.531 1 98.94 141 ALA B C 1
ATOM 2308 O O . ALA B 1 141 ? 1.194 10.016 -9.055 1 98.94 141 ALA B O 1
ATOM 2309 N N . ALA B 1 142 ? 1.306 11.656 -10.539 1 98.88 142 ALA B N 1
ATOM 2310 C CA . ALA B 1 142 ? 2.42 11.047 -11.258 1 98.88 142 ALA B CA 1
ATOM 2311 C C . ALA B 1 142 ? 3.648 10.914 -10.367 1 98.88 142 ALA B C 1
ATOM 2313 O O . ALA B 1 142 ? 4.289 9.867 -10.32 1 98.88 142 ALA B O 1
ATOM 2314 N N . SER B 1 143 ? 3.938 11.969 -9.625 1 98.94 143 SER B N 1
ATOM 2315 C CA . SER B 1 143 ? 5.113 11.969 -8.766 1 98.94 143 SER B CA 1
ATOM 2316 C C . SER B 1 143 ? 4.949 10.992 -7.605 1 98.94 143 SER B C 1
ATOM 2318 O O . SER B 1 143 ? 5.902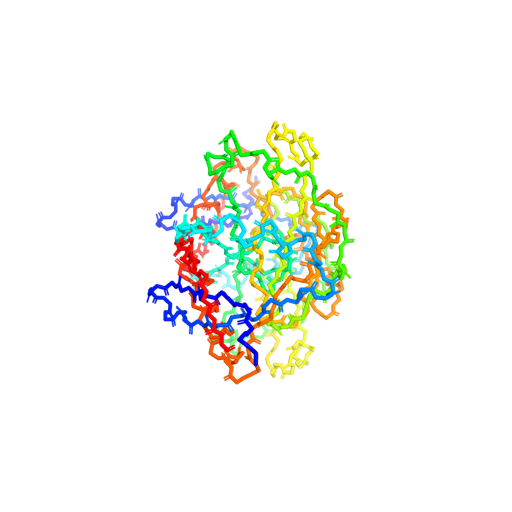 10.312 -7.219 1 98.94 143 SER B O 1
ATOM 2320 N N . CYS B 1 144 ? 3.756 10.875 -7.066 1 98.94 144 CYS B N 1
ATOM 2321 C CA . CYS B 1 144 ? 3.508 9.906 -6.004 1 98.94 144 CYS B CA 1
ATOM 2322 C C . CYS B 1 144 ? 3.625 8.477 -6.527 1 98.94 144 CYS B C 1
ATOM 2324 O O . CYS B 1 144 ? 4.09 7.59 -5.812 1 98.94 144 CYS B O 1
ATOM 2326 N N . GLY B 1 145 ? 3.178 8.328 -7.781 1 98.81 145 GLY B N 1
ATOM 2327 C CA . GLY B 1 145 ? 3.402 7.031 -8.406 1 98.81 145 GLY B CA 1
ATOM 2328 C C . GLY B 1 145 ? 4.871 6.66 -8.5 1 98.81 145 GLY B C 1
ATOM 2329 O O . GLY B 1 145 ? 5.234 5.5 -8.297 1 98.81 145 GLY B O 1
ATOM 2330 N N . ILE B 1 146 ? 5.676 7.633 -8.789 1 98.94 146 ILE B N 1
ATOM 2331 C CA . ILE B 1 146 ? 7.113 7.41 -8.852 1 98.94 146 ILE B CA 1
ATOM 2332 C C . ILE B 1 146 ? 7.648 7.078 -7.461 1 98.94 146 ILE B C 1
ATOM 2334 O O . ILE B 1 146 ? 8.484 6.18 -7.309 1 98.94 146 ILE B O 1
ATOM 2338 N N . ILE B 1 147 ? 7.191 7.727 -6.449 1 98.94 147 ILE B N 1
ATOM 2339 C CA . ILE B 1 147 ? 7.605 7.445 -5.082 1 98.94 147 ILE B CA 1
ATOM 2340 C C . ILE B 1 147 ? 7.258 6.004 -4.723 1 98.94 147 ILE B C 1
ATOM 2342 O O . ILE B 1 147 ? 8.078 5.289 -4.133 1 98.94 147 ILE B O 1
ATOM 2346 N N . ARG B 1 148 ? 6.062 5.598 -5.121 1 98.88 148 ARG B N 1
ATOM 2347 C CA . ARG B 1 148 ? 5.637 4.227 -4.859 1 98.88 148 ARG B CA 1
ATOM 2348 C C . ARG B 1 148 ? 6.625 3.227 -5.449 1 98.88 148 ARG B C 1
ATOM 2350 O O . ARG B 1 148 ? 6.992 2.248 -4.797 1 98.88 148 ARG B O 1
ATOM 2357 N N . ARG B 1 149 ? 7.09 3.48 -6.598 1 98.88 149 ARG B N 1
ATOM 2358 C CA . ARG B 1 149 ? 7.988 2.561 -7.285 1 98.88 149 ARG B CA 1
ATOM 2359 C C . ARG B 1 149 ? 9.414 2.672 -6.742 1 98.88 149 ARG B C 1
ATOM 2361 O O . ARG B 1 149 ? 10.148 1.684 -6.707 1 98.88 149 ARG B O 1
ATOM 2368 N N . ASN B 1 150 ? 9.742 3.867 -6.238 1 98.81 150 ASN B N 1
ATOM 2369 C CA . ASN B 1 150 ? 11.094 4.113 -5.734 1 98.81 150 ASN B CA 1
ATOM 2370 C C . ASN B 1 150 ? 11.273 3.566 -4.324 1 98.81 150 ASN B C 1
ATOM 2372 O O . ASN B 1 150 ? 12.391 3.225 -3.922 1 98.81 150 ASN B O 1
ATOM 2376 N N . GLY B 1 151 ? 10.211 3.527 -3.598 1 98.81 151 GLY B N 1
ATOM 2377 C CA . GLY B 1 151 ? 10.312 3.104 -2.211 1 98.81 151 GLY B CA 1
ATOM 2378 C C . GLY B 1 151 ? 10.352 4.262 -1.233 1 98.81 151 GLY B C 1
ATOM 2379 O O . GLY B 1 151 ? 9.969 5.383 -1.576 1 98.81 151 GLY B O 1
ATOM 2380 N N . ALA B 1 152 ? 10.734 3.959 -0.023 1 98.88 152 ALA B N 1
ATOM 2381 C CA . ALA B 1 152 ? 10.75 4.945 1.052 1 98.88 152 ALA B CA 1
ATOM 2382 C C . ALA B 1 152 ? 11.562 6.176 0.654 1 98.88 152 ALA B C 1
ATOM 2384 O O . ALA B 1 152 ? 12.523 6.074 -0.111 1 98.88 152 ALA B O 1
ATOM 2385 N N . CYS B 1 153 ? 11.156 7.324 1.184 1 98.88 153 CYS B N 1
ATOM 2386 C CA . CYS B 1 153 ? 11.797 8.586 0.84 1 98.88 153 CYS B CA 1
ATOM 2387 C C . CYS B 1 153 ? 11.688 9.586 1.985 1 98.88 153 CYS B C 1
ATOM 2389 O O . CYS B 1 153 ? 11.266 9.227 3.088 1 98.88 153 CYS B O 1
ATOM 2391 N N . ASP B 1 154 ? 12.273 10.773 1.708 1 98.88 154 ASP B N 1
ATOM 2392 C CA . ASP B 1 154 ? 12.102 11.93 2.574 1 98.88 154 ASP B CA 1
ATOM 2393 C C . ASP B 1 154 ? 11.305 13.031 1.875 1 98.88 154 ASP B C 1
ATOM 2395 O O . ASP B 1 154 ? 11.641 13.438 0.763 1 98.88 154 ASP B O 1
ATOM 2399 N N . VAL B 1 155 ? 10.258 13.461 2.502 1 98.94 155 VAL B N 1
ATOM 2400 C CA . VAL B 1 155 ? 9.414 14.516 1.952 1 98.94 155 VAL B CA 1
ATOM 2401 C C . VAL B 1 155 ? 9.641 15.812 2.723 1 98.94 155 VAL B C 1
ATOM 2403 O O . VAL B 1 155 ? 9.703 15.812 3.955 1 98.94 155 VAL B O 1
ATOM 2406 N N . THR B 1 156 ? 9.773 16.875 1.985 1 98.94 156 THR B N 1
ATOM 2407 C CA . THR B 1 156 ? 9.938 18.188 2.607 1 98.94 156 THR B CA 1
ATOM 2408 C C . THR B 1 156 ? 8.633 18.984 2.57 1 98.94 156 THR B C 1
ATOM 2410 O O . THR B 1 156 ? 7.988 19.062 1.526 1 98.94 156 THR B O 1
ATOM 2413 N N . PHE B 1 157 ? 8.32 19.516 3.748 1 98.94 157 PHE B N 1
ATOM 2414 C CA . PHE B 1 157 ? 7.152 20.375 3.898 1 98.94 157 PHE B CA 1
ATOM 2415 C C . PHE B 1 157 ? 7.574 21.781 4.293 1 98.94 157 PHE B C 1
ATOM 2417 O O . PHE B 1 157 ? 8.344 21.969 5.238 1 98.94 157 PHE B O 1
ATOM 2424 N N . ARG B 1 158 ? 7.059 22.781 3.508 1 98.69 158 ARG B N 1
ATOM 2425 C CA . ARG B 1 158 ? 7.328 24.188 3.799 1 98.69 158 ARG B CA 1
ATOM 2426 C C . ARG B 1 158 ? 6.047 25.016 3.766 1 98.69 158 ARG B C 1
ATOM 2428 O O . ARG B 1 158 ? 5.25 24.891 2.834 1 98.69 158 ARG B O 1
ATOM 2435 N N . ARG B 1 159 ? 5.91 25.812 4.805 1 97.94 159 ARG B N 1
ATOM 2436 C CA . ARG B 1 159 ? 4.805 26.766 4.734 1 97.94 159 ARG B CA 1
ATOM 2437 C C . ARG B 1 159 ? 5.055 27.812 3.662 1 97.94 159 ARG B C 1
ATOM 2439 O O . ARG B 1 159 ? 6.191 28.234 3.453 1 97.94 159 ARG B O 1
ATOM 2446 N N . THR B 1 160 ? 3.982 28.172 3.037 1 97.19 160 THR B N 1
ATOM 2447 C CA . THR B 1 160 ? 4.02 29.234 2.041 1 97.19 160 THR B CA 1
ATOM 2448 C C . THR B 1 160 ? 2.68 29.969 1.98 1 97.19 160 THR B C 1
ATOM 2450 O O . THR B 1 160 ? 1.844 29.812 2.875 1 97.19 160 THR B O 1
ATOM 2453 N N . GLU B 1 161 ? 2.607 30.969 1.064 1 95.38 161 GLU B N 1
ATOM 2454 C CA . GLU B 1 161 ? 1.371 31.703 0.819 1 95.38 161 GLU B CA 1
ATOM 2455 C C . GLU B 1 161 ? 1.082 31.812 -0.675 1 95.38 161 GLU B C 1
ATOM 2457 O O . GLU B 1 161 ? 2.006 31.828 -1.491 1 95.38 161 GLU B O 1
ATOM 2462 N N . VAL B 1 162 ? -0.223 31.781 -0.875 1 93.25 162 VAL B N 1
ATOM 2463 C CA . VAL B 1 162 ? -0.615 31.969 -2.268 1 93.25 162 VAL B CA 1
ATOM 2464 C C . VAL B 1 162 ? -1.757 32.969 -2.354 1 93.25 162 VAL B C 1
ATOM 2466 O O . VAL B 1 162 ? -2.514 33.156 -1.395 1 93.25 162 VAL B O 1
#

Solvent-accessible surface area (backbone atoms only — not comparable to full-atom values): 16262 Å² total; per-residue (Å²): 130,78,38,56,25,35,37,40,33,26,79,92,46,62,34,71,46,53,24,41,53,33,51,90,60,8,46,69,57,31,50,45,52,51,58,70,29,70,48,72,41,80,31,51,28,32,58,30,45,39,33,22,41,29,40,34,27,50,56,56,67,78,78,45,63,92,39,84,76,70,57,89,68,77,86,26,56,58,40,49,57,55,46,59,26,31,30,27,46,35,70,42,60,54,42,66,65,91,57,35,77,58,58,44,45,29,46,32,43,27,43,28,78,69,19,33,38,48,46,84,90,37,78,51,65,25,16,44,25,25,32,39,41,78,91,42,37,65,59,47,27,53,18,49,52,42,33,45,43,52,12,50,46,61,34,35,40,30,64,46,71,86,130,78,38,57,26,33,36,41,34,28,78,91,47,64,34,70,47,53,24,41,54,33,53,89,58,9,46,70,57,30,51,45,53,51,58,69,28,71,48,73,42,80,31,52,29,31,57,29,43,40,32,24,41,28,39,34,25,51,55,55,67,78,79,44,63,92,39,84,76,71,57,90,68,76,86,25,56,58,40,49,57,56,46,60,26,30,30,27,45,33,70,42,60,53,42,68,66,90,56,35,78,58,58,45,45,30,45,32,44,26,44,28,77,68,20,33,38,49,46,84,90,37,78,50,65,26,17,44,24,27,33,40,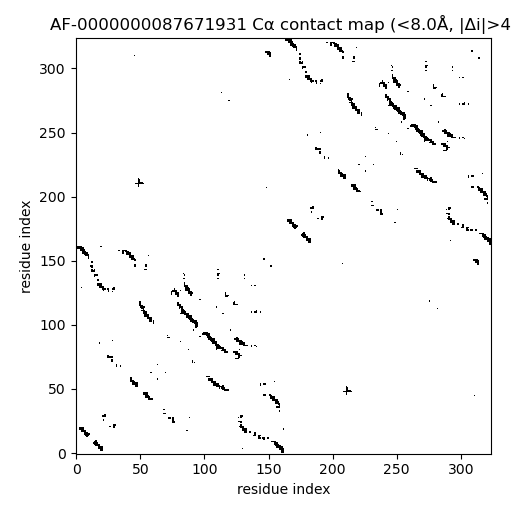41,78,90,43,37,65,60,48,26,53,16,52,52,43,34,46,44,53,13,50,46,62,34,38,39,31,64,45,72,84

pLDDT: mean 96.94, std 3.82, range [68.19, 99.0]

Secondary structure (DSSP, 8-state):
-PPEEEEEEETTTTEEEEEEE-TTTSHHHHHHHHHHTTS-EEEEEEE-SSSSSEEEEEPPHHHHTT-TT--PPPP-SEESSPPTTEEEEEEE-TTTTTT-SS-EEEEEEE-STT---EETTEE--EEEEEEE-GGGHHHHHHHHHHHHHH-SEEEEEEEEE-/-PPEEEEEEETTTTEEEEEEE-TTTSHHHHHHHHHHTTS-EEEEEEE-SSSSSEEEEEPPHHHHTT-TT--PPPP-SEESSPPTTEEEEEEE-TTTTTT-SS-EEEEEEE-STT---EETTEE--EEEEEEE-GGGHHHHHHHHHHHHHH-SEEEEEEEEE-

Radius of gyration: 21.29 Å; Cα contacts (8 Å, |Δi|>4): 810; chains: 2; bounding box: 33×77×51 Å

Sequence (324 aa):
MTQRAIHISEPRSGLSVIATFLDAKAPDNAAFLSEYLSEPKVVPGIHAMWTGPEISCPIPATHLEGADWAKALPAENATLTPQPGDIVLSYVPARMWGGNPNPIFDIGLFYGQGARLLFPIGWLAGSVVAQVRPEDREHFAASCGIIRRNGACDVTFRRTEVMTQRAIHISEPRSGLSVIATFLDAKAPDNAAFLSEYLSEPKVVPGIHAMWTGPEISCPIPATHLEGADWAKALPAENATLTPQPGDIVLSYVPARMWGGNPNPIFDIGLFYGQGARLLFPIGWLAGSVVAQVRPEDREHFAASCGIIRRNGACDVTFRRTEV

Organism: NCBI:txid484088

InterPro domains:
  IPR024532 Protein of unknown function DUF3830 [PF12903] (12-157)

Foldseek 3Di:
DKFKWKWKDFPVLGDTFIWTFPCVQFVLVLVLVCVLQVDKDKFKWFQDDPWPQKIKTKDDPVSCPPPPSPDAGDATQWDQFDAAFFFWWFWACACQPPGHRHIIIITIHHQHGDTGQQDPSGGGITHRTIGTDPVCNVVSNSSSVVRNVVGMGIMMMHMDID/DKFKWKWKDFPVLGDTFIWTFPCVQFVLVLVLVCVLQVDKDKFKWFQDDPWPQKIKTKDDPVSCPPPPSPDAGDATQKDQFDAAFFFWWFWACACQPPGHRHIITITIHHQHGDTGQQDPSGHGITHRTIGTDPVCNVVSNSSSVVRNVVGMGIMMMHMDID